Protein AF-A0A7S2RC08-F1 (afdb_monomer_lite)

Foldseek 3Di:
DDDFDWDFQDFAPDTDTQGDDQPPPPDPDPPPLLSVLLNCLSVVVLVSNLVSLPDPPDQLQRWHDSPQFIWGSLLSCLLSLVLLSNLSSVVSPHFLQRTRGLLGRRPPPPPDDDPDDDPPLVPRDPLSNPNVLNVDGGLRNSVS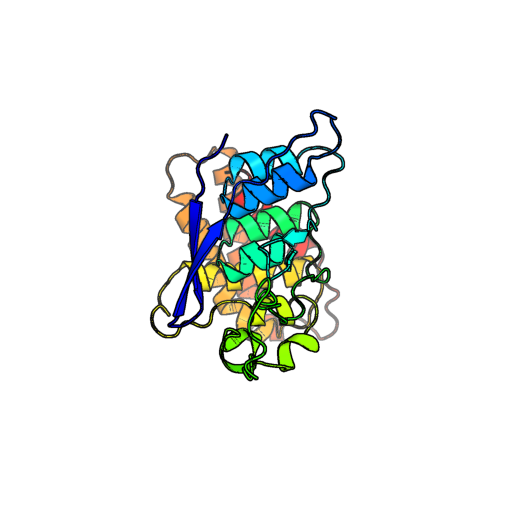SRRPHVVPVVPLSSVSSVLSSVLSCVLVVVPPDPCLPCVLVSLVNLLVVLVVVLPPPPDDPVLNVLSVVLNVLSVVVNCCSPPVNVVVPDPDDDDDVVNSVSSVSSSVSVNVD

Structure (mmCIF, N/CA/C/O backbone):
data_AF-A0A7S2RC08-F1
#
_entry.id   AF-A0A7S2RC08-F1
#
loop_
_atom_site.group_PDB
_atom_site.id
_atom_site.type_symbol
_atom_site.label_atom_id
_atom_site.label_alt_id
_atom_site.label_comp_id
_atom_site.label_asym_id
_atom_site.label_entity_id
_atom_site.label_seq_id
_atom_site.pdbx_PDB_ins_code
_atom_site.Cartn_x
_atom_site.Cartn_y
_atom_site.Cartn_z
_atom_site.occupancy
_atom_site.B_iso_or_equiv
_atom_site.auth_seq_id
_atom_site.auth_comp_id
_atom_site.auth_asym_id
_atom_site.auth_atom_id
_atom_site.pdbx_PDB_model_num
ATOM 1 N N . MET A 1 1 ? 2.344 9.830 -26.824 1.00 49.47 1 MET A N 1
ATOM 2 C CA . MET A 1 1 ? 3.736 9.989 -26.366 1.00 49.47 1 MET A CA 1
ATOM 3 C C . MET A 1 1 ? 3.707 10.829 -25.099 1.00 49.47 1 MET A C 1
ATOM 5 O O . MET A 1 1 ? 3.314 11.990 -25.169 1.00 49.47 1 MET A O 1
ATOM 9 N N . LEU A 1 2 ? 3.967 10.217 -23.943 1.00 53.28 2 LEU A N 1
ATOM 10 C CA . LEU A 1 2 ? 4.085 10.949 -22.678 1.00 53.28 2 LEU A CA 1
ATOM 11 C C . LEU A 1 2 ? 5.415 11.713 -22.687 1.00 53.28 2 LEU A C 1
ATOM 13 O O . LEU A 1 2 ? 6.389 11.232 -23.258 1.00 53.28 2 LEU A O 1
ATOM 17 N N . ALA A 1 3 ? 5.452 12.917 -22.117 1.00 55.34 3 ALA A N 1
ATOM 18 C CA . ALA A 1 3 ? 6.714 13.631 -21.953 1.00 55.34 3 ALA A CA 1
ATOM 19 C C . ALA A 1 3 ? 7.571 12.911 -20.894 1.00 55.34 3 ALA A C 1
ATOM 21 O O . ALA A 1 3 ? 6.997 12.405 -19.924 1.00 55.34 3 ALA A O 1
ATOM 22 N N . PRO A 1 4 ? 8.909 12.870 -21.043 1.00 56.84 4 PRO A N 1
ATOM 23 C CA . PRO A 1 4 ? 9.779 12.411 -19.967 1.00 56.84 4 PRO A CA 1
ATOM 24 C C . PRO A 1 4 ? 9.480 13.223 -18.708 1.00 56.84 4 PRO A C 1
ATOM 26 O O . PRO A 1 4 ? 9.301 14.444 -18.766 1.00 56.84 4 PRO A O 1
ATOM 29 N N . TYR A 1 5 ? 9.390 12.534 -17.578 1.00 60.75 5 TYR A N 1
ATOM 30 C CA . TYR A 1 5 ? 9.138 13.154 -16.287 1.00 60.75 5 TYR A CA 1
ATOM 31 C C . TYR A 1 5 ? 10.291 12.843 -15.344 1.00 60.75 5 TYR A C 1
ATOM 33 O O . TYR A 1 5 ? 10.876 11.760 -15.349 1.00 60.75 5 TYR A O 1
ATOM 41 N N . ASP A 1 6 ? 10.622 13.835 -14.530 1.00 63.06 6 ASP A N 1
ATOM 42 C CA . ASP A 1 6 ? 11.622 13.693 -13.492 1.00 63.06 6 ASP A CA 1
ATOM 43 C C . ASP A 1 6 ? 10.938 13.249 -12.210 1.00 63.06 6 ASP A C 1
ATOM 45 O O . ASP A 1 6 ? 10.206 14.015 -11.574 1.00 63.06 6 ASP A O 1
ATOM 49 N N . LEU A 1 7 ? 11.183 12.006 -11.814 1.00 60.06 7 LEU A N 1
ATOM 50 C CA . LEU A 1 7 ? 10.800 11.560 -10.491 1.00 60.06 7 LEU A CA 1
ATOM 51 C C . LEU A 1 7 ? 11.867 12.053 -9.513 1.00 60.06 7 LEU A C 1
ATOM 53 O O . LEU A 1 7 ? 12.990 11.554 -9.482 1.00 60.06 7 LEU A O 1
ATOM 57 N N . ASN A 1 8 ? 11.512 13.052 -8.713 1.00 62.19 8 ASN A N 1
ATOM 58 C CA . ASN A 1 8 ? 12.334 13.470 -7.588 1.00 62.19 8 ASN A CA 1
ATOM 59 C C . ASN A 1 8 ? 11.963 12.603 -6.386 1.00 62.19 8 ASN A C 1
ATOM 61 O O . ASN A 1 8 ? 10.860 12.722 -5.849 1.00 62.19 8 ASN A O 1
ATOM 65 N N . ILE A 1 9 ? 12.872 11.720 -5.978 1.00 58.69 9 ILE A N 1
ATOM 66 C CA . ILE A 1 9 ? 12.753 11.006 -4.710 1.00 58.69 9 ILE A CA 1
ATOM 67 C C . ILE A 1 9 ? 13.767 11.621 -3.755 1.00 58.69 9 ILE A C 1
ATOM 69 O O . ILE A 1 9 ? 14.977 11.572 -3.987 1.00 58.69 9 ILE A O 1
ATOM 73 N N . THR A 1 10 ? 13.260 12.203 -2.677 1.00 49.56 10 THR A N 1
ATOM 74 C CA . THR A 1 10 ? 14.085 12.549 -1.526 1.00 49.56 10 THR A CA 1
ATOM 75 C C . THR A 1 10 ? 14.211 11.295 -0.681 1.00 49.56 10 THR A C 1
ATOM 77 O O . THR A 1 10 ? 13.215 10.788 -0.167 1.00 49.56 10 THR A O 1
ATOM 80 N N . ILE A 1 11 ? 15.424 10.763 -0.577 1.00 50.34 11 ILE A N 1
ATOM 81 C CA . ILE A 1 11 ? 15.724 9.665 0.339 1.00 50.34 11 ILE A CA 1
ATOM 82 C C . ILE A 1 11 ? 16.799 10.206 1.284 1.00 50.34 11 ILE A C 1
ATOM 84 O O . ILE A 1 11 ? 17.887 10.585 0.849 1.00 50.34 11 ILE A O 1
ATOM 88 N N . GLY A 1 12 ? 16.452 10.351 2.567 1.00 57.81 12 GLY A N 1
ATOM 89 C CA . GLY A 1 12 ? 17.268 11.121 3.515 1.00 57.81 12 GLY A CA 1
ATOM 90 C C . GLY A 1 12 ? 17.594 12.533 2.997 1.00 57.81 12 GLY A C 1
ATOM 91 O O . GLY A 1 12 ? 16.850 13.111 2.216 1.00 57.81 12 GLY A O 1
ATOM 92 N N . ASN A 1 13 ? 18.789 13.039 3.316 1.00 42.78 13 ASN A N 1
ATOM 93 C CA . ASN A 1 13 ? 19.256 14.357 2.856 1.00 42.78 13 ASN A CA 1
ATOM 94 C C . ASN A 1 13 ? 19.645 14.423 1.361 1.00 42.78 13 ASN A C 1
ATOM 96 O O . ASN A 1 13 ? 20.206 15.429 0.920 1.00 42.78 13 ASN A O 1
ATOM 100 N N . SER A 1 14 ? 19.449 13.350 0.587 1.00 43.50 14 SER A N 1
ATOM 101 C CA . SER A 1 14 ? 19.882 13.280 -0.811 1.00 43.50 14 SER A CA 1
ATOM 102 C C . SER A 1 14 ? 18.695 13.414 -1.756 1.00 43.50 14 SER A C 1
ATOM 104 O O . SER A 1 14 ? 17.749 12.627 -1.728 1.00 43.50 14 SER A O 1
ATOM 106 N N . TYR A 1 15 ? 18.775 14.422 -2.623 1.00 56.25 15 TYR A N 1
ATOM 107 C CA . TYR A 1 15 ? 17.847 14.598 -3.731 1.00 56.25 15 TYR A CA 1
ATOM 108 C C . TYR A 1 15 ? 18.284 13.710 -4.891 1.00 56.25 15 TYR A C 1
ATOM 110 O O . TYR A 1 15 ? 19.335 13.937 -5.495 1.00 56.25 15 TYR A O 1
ATOM 118 N N . HIS A 1 16 ? 17.469 12.715 -5.221 1.00 58.50 16 HIS A N 1
ATOM 119 C CA . HIS A 1 16 ? 17.690 11.880 -6.389 1.00 58.50 16 HIS A CA 1
ATOM 120 C C . HIS A 1 16 ? 16.672 12.246 -7.463 1.00 58.50 16 HIS A C 1
ATOM 122 O O . HIS A 1 16 ? 15.466 12.083 -7.281 1.00 58.50 16 HIS A O 1
ATOM 128 N N . ARG A 1 17 ? 17.179 12.761 -8.585 1.00 62.06 17 ARG A N 1
ATOM 129 C CA . ARG A 1 17 ? 16.398 13.011 -9.795 1.00 62.06 17 ARG A CA 1
ATOM 130 C C . ARG A 1 17 ? 16.547 11.806 -10.708 1.00 62.06 17 ARG A C 1
ATOM 132 O O . ARG A 1 17 ? 17.635 11.544 -11.216 1.00 62.06 17 ARG A O 1
ATOM 139 N N . PHE A 1 18 ? 15.462 11.074 -10.888 1.00 60.31 18 PHE A N 1
ATOM 140 C CA . PHE A 1 18 ? 15.381 9.972 -11.830 1.00 60.31 18 PHE A CA 1
ATOM 141 C C . PHE A 1 18 ? 14.740 10.524 -13.096 1.00 60.31 18 PHE A C 1
ATOM 143 O O . PHE A 1 18 ? 13.567 10.897 -13.079 1.00 60.31 18 PHE A O 1
ATOM 150 N N . SER A 1 19 ? 15.518 10.618 -14.173 1.00 58.66 19 SER A N 1
ATOM 151 C CA . SER A 1 19 ? 14.945 10.907 -15.483 1.00 58.66 19 SER A CA 1
ATOM 152 C C . SER A 1 19 ? 14.347 9.611 -16.009 1.00 58.66 19 SER A C 1
ATOM 154 O O . SER A 1 19 ? 15.069 8.635 -16.214 1.00 58.66 19 SER A O 1
ATOM 156 N N . MET A 1 20 ? 13.025 9.582 -16.123 1.00 58.72 20 MET A N 1
ATOM 157 C CA . MET A 1 20 ? 12.289 8.414 -16.583 1.00 58.72 20 MET A CA 1
ATOM 158 C C . MET A 1 20 ? 11.989 8.634 -18.057 1.00 58.72 20 MET A C 1
ATOM 160 O O . MET A 1 20 ? 11.217 9.531 -18.413 1.00 58.72 20 MET A O 1
ATOM 164 N N . GLU A 1 21 ? 12.624 7.844 -18.919 1.00 60.31 21 GLU A N 1
ATOM 165 C CA . GLU A 1 21 ? 12.192 7.794 -20.308 1.00 60.31 21 GLU A CA 1
ATOM 166 C C . GLU A 1 21 ? 10.847 7.059 -20.361 1.00 60.31 21 GLU A C 1
ATOM 168 O O . GLU A 1 21 ? 10.705 6.003 -19.736 1.00 60.31 21 GLU A O 1
ATOM 173 N N . PRO A 1 22 ? 9.833 7.617 -21.045 1.00 52.44 22 PRO A N 1
ATOM 174 C CA . PRO A 1 22 ? 8.591 6.902 -21.276 1.00 52.44 22 PRO A CA 1
ATOM 175 C C . PRO A 1 22 ? 8.929 5.585 -21.970 1.00 52.44 22 PRO A C 1
ATOM 177 O O . PRO A 1 22 ? 9.546 5.600 -23.034 1.00 52.44 22 PRO A O 1
ATOM 180 N N . LEU A 1 23 ? 8.529 4.462 -21.377 1.00 53.19 23 LEU A N 1
ATOM 181 C CA . LEU A 1 23 ? 8.600 3.181 -22.064 1.00 53.19 23 LEU A CA 1
ATOM 182 C C . LEU A 1 23 ? 7.768 3.287 -23.349 1.00 53.19 23 LEU A C 1
ATOM 184 O O . LEU A 1 23 ? 6.585 3.638 -23.314 1.00 53.19 23 LEU A O 1
ATOM 188 N N . GLU A 1 24 ? 8.411 3.072 -24.497 1.00 49.03 24 GLU A N 1
ATOM 189 C CA . GLU A 1 24 ? 7.718 3.004 -25.779 1.00 49.03 24 GLU A CA 1
ATOM 190 C C . GLU A 1 24 ? 6.950 1.680 -25.849 1.00 49.03 24 GLU A C 1
ATOM 192 O O . GLU A 1 24 ? 7.494 0.651 -26.254 1.00 49.03 24 GLU A O 1
ATOM 197 N N . THR A 1 25 ? 5.672 1.704 -25.463 1.00 46.22 25 THR A N 1
ATOM 198 C CA . THR A 1 25 ? 4.776 0.547 -25.566 1.00 46.22 25 THR A CA 1
ATOM 199 C C . THR A 1 25 ? 4.383 0.310 -27.031 1.00 46.22 25 THR A C 1
ATOM 201 O O . THR A 1 25 ? 3.320 0.698 -27.507 1.00 46.22 25 THR A O 1
ATOM 204 N N . ASN A 1 26 ? 5.280 -0.305 -27.803 1.00 42.50 26 ASN A N 1
ATOM 205 C CA . ASN A 1 26 ? 5.098 -0.522 -29.245 1.00 42.50 26 ASN A CA 1
ATOM 206 C C . ASN A 1 26 ? 4.244 -1.756 -29.610 1.00 42.50 26 ASN A C 1
ATOM 208 O O . ASN A 1 26 ? 4.177 -2.114 -30.785 1.00 42.50 26 ASN A O 1
ATOM 212 N N . ASN A 1 27 ? 3.551 -2.387 -28.656 1.00 45.16 27 ASN A N 1
ATOM 213 C CA . ASN A 1 27 ? 2.745 -3.584 -28.913 1.00 45.16 27 ASN A CA 1
ATOM 214 C C . ASN A 1 27 ? 1.276 -3.341 -28.549 1.00 45.16 27 ASN A C 1
ATOM 216 O O . ASN A 1 27 ? 0.920 -3.282 -27.378 1.00 45.16 27 ASN A O 1
ATOM 220 N N . ALA A 1 28 ? 0.431 -3.210 -29.572 1.00 48.59 28 ALA A N 1
ATOM 221 C CA . ALA A 1 28 ? -1.015 -3.003 -29.461 1.00 48.59 28 ALA A CA 1
ATOM 222 C C . ALA A 1 28 ? -1.811 -4.302 -29.199 1.00 48.59 28 ALA A C 1
ATOM 224 O O . ALA A 1 28 ? -2.998 -4.360 -29.516 1.00 48.59 28 ALA A O 1
ATOM 225 N N . ASP A 1 29 ? -1.163 -5.334 -28.657 1.00 57.28 29 ASP A N 1
ATOM 226 C CA . ASP A 1 29 ? -1.834 -6.568 -28.252 1.00 57.28 29 ASP A CA 1
ATOM 227 C C . ASP A 1 29 ? -2.316 -6.425 -26.797 1.00 57.28 29 ASP A C 1
ATOM 229 O O . ASP A 1 29 ? -1.581 -5.938 -25.937 1.00 57.28 29 ASP A O 1
ATOM 233 N N . ASP A 1 30 ? -3.557 -6.851 -26.539 1.00 56.69 30 ASP A N 1
ATOM 234 C CA . ASP A 1 30 ? -4.361 -6.702 -25.304 1.00 56.69 30 ASP A CA 1
ATOM 235 C C . ASP A 1 30 ? -3.723 -7.242 -23.995 1.00 56.69 30 ASP A C 1
ATOM 237 O O . ASP A 1 30 ? -4.341 -7.181 -22.933 1.00 56.69 30 ASP A O 1
ATOM 241 N N . ASP A 1 31 ? -2.487 -7.743 -24.028 1.00 61.03 31 ASP A N 1
ATOM 242 C CA . ASP A 1 31 ? -1.867 -8.500 -22.934 1.00 61.03 31 ASP A CA 1
ATOM 243 C C . ASP A 1 31 ? -0.857 -7.701 -22.089 1.00 61.03 31 ASP A C 1
ATOM 245 O O . ASP A 1 31 ? -0.267 -8.248 -21.155 1.00 61.03 31 ASP A O 1
ATOM 249 N N . ASN A 1 32 ? -0.646 -6.406 -22.356 1.00 77.44 32 ASN A N 1
ATOM 250 C CA . ASN A 1 32 ? 0.425 -5.641 -21.702 1.00 77.44 32 ASN A CA 1
ATOM 251 C C . ASN A 1 32 ? -0.020 -4.702 -20.564 1.00 77.44 32 ASN A C 1
ATOM 253 O O . ASN A 1 32 ? 0.562 -3.638 -20.347 1.00 77.44 32 ASN A O 1
ATOM 257 N N . PHE A 1 33 ? -1.031 -5.106 -19.788 1.00 82.31 33 PHE A N 1
ATOM 258 C CA . PHE A 1 33 ? -1.488 -4.342 -18.616 1.00 82.31 33 PHE A CA 1
ATOM 259 C C . PHE A 1 33 ? -0.373 -4.051 -17.605 1.00 82.31 33 PHE A C 1
ATOM 261 O O . PHE A 1 33 ? -0.446 -3.052 -16.894 1.00 82.31 33 PHE A O 1
ATOM 268 N N . ASN A 1 34 ? 0.655 -4.899 -17.537 1.00 82.88 34 ASN A N 1
ATOM 269 C CA . ASN A 1 34 ? 1.751 -4.744 -16.586 1.00 82.88 34 ASN A CA 1
ATOM 270 C C . ASN A 1 34 ? 2.678 -3.572 -16.939 1.00 82.88 34 ASN A C 1
ATOM 272 O O . ASN A 1 34 ? 3.085 -2.843 -16.036 1.00 82.88 34 ASN A O 1
ATOM 276 N N . GLU A 1 35 ? 2.993 -3.358 -18.222 1.00 84.25 35 GLU A N 1
ATOM 277 C CA . GLU A 1 35 ? 3.826 -2.223 -18.645 1.00 84.25 35 GLU A CA 1
ATOM 278 C C . GLU A 1 35 ? 3.078 -0.896 -18.470 1.00 84.25 35 GLU A C 1
ATOM 280 O O . GLU A 1 35 ? 3.625 0.069 -17.926 1.00 84.25 35 GLU A O 1
ATOM 285 N N . ASP A 1 36 ? 1.790 -0.884 -18.819 1.00 87.12 36 ASP A N 1
ATOM 286 C CA . ASP A 1 36 ? 0.901 0.248 -18.567 1.00 87.12 36 ASP A CA 1
ATOM 287 C C . ASP A 1 36 ? 0.809 0.557 -17.064 1.00 87.12 36 ASP A C 1
ATOM 289 O O . ASP A 1 36 ? 1.023 1.697 -16.643 1.00 87.12 36 ASP A O 1
ATOM 293 N N . LEU A 1 37 ? 0.553 -0.457 -16.226 1.00 88.19 37 LEU A N 1
ATOM 294 C CA . LEU A 1 37 ? 0.470 -0.303 -14.774 1.00 88.19 37 LEU A CA 1
ATOM 295 C C . LEU A 1 37 ? 1.782 0.229 -14.190 1.00 88.19 37 LEU A C 1
ATOM 297 O O . LEU A 1 37 ? 1.743 1.158 -13.382 1.00 88.19 37 LEU A O 1
ATOM 301 N N . ALA A 1 38 ? 2.934 -0.294 -14.619 1.00 89.81 38 ALA A N 1
ATOM 302 C CA . ALA A 1 38 ? 4.237 0.205 -14.190 1.00 89.81 38 ALA A CA 1
ATOM 303 C C . ALA A 1 38 ? 4.398 1.698 -14.524 1.00 89.81 38 ALA A C 1
ATOM 305 O O . ALA A 1 38 ? 4.755 2.488 -13.647 1.00 89.81 38 ALA A O 1
ATOM 306 N N . SER A 1 39 ? 4.045 2.109 -15.745 1.00 89.44 39 SER A N 1
ATOM 307 C CA . SER A 1 39 ? 4.088 3.515 -16.166 1.00 89.44 39 SER A CA 1
ATOM 308 C C . SER A 1 39 ? 3.170 4.405 -15.317 1.00 89.44 39 SER A C 1
ATOM 310 O O . SER A 1 39 ? 3.583 5.465 -14.829 1.00 89.44 39 SER A O 1
ATOM 312 N N . TYR A 1 40 ? 1.939 3.958 -15.047 1.00 93.00 40 TYR A N 1
ATOM 313 C CA . TYR A 1 40 ? 0.997 4.695 -14.203 1.00 93.00 40 TYR A CA 1
ATOM 314 C C . TYR A 1 40 ? 1.457 4.806 -12.751 1.00 93.00 40 TYR A C 1
ATOM 316 O O . TYR A 1 40 ? 1.270 5.865 -12.142 1.00 93.00 40 TYR A O 1
ATOM 324 N N . VAL A 1 41 ? 2.086 3.761 -12.204 1.00 91.94 41 VAL A N 1
ATOM 325 C CA . VAL A 1 41 ? 2.679 3.785 -10.861 1.00 91.94 41 VAL A CA 1
ATOM 326 C C . VAL A 1 41 ? 3.775 4.829 -10.775 1.00 91.94 41 VAL A C 1
ATOM 328 O O . VAL A 1 41 ? 3.744 5.682 -9.886 1.00 91.94 41 VAL A O 1
ATOM 331 N N . GLN A 1 42 ? 4.706 4.808 -11.722 1.00 88.31 42 GLN A N 1
ATOM 332 C CA . GLN A 1 42 ? 5.810 5.755 -11.753 1.00 88.31 42 GLN A CA 1
ATOM 333 C C . GLN A 1 42 ? 5.315 7.207 -11.918 1.00 88.31 42 GLN A C 1
ATOM 335 O O . GLN A 1 42 ? 5.831 8.117 -11.265 1.00 88.31 42 GLN A O 1
ATOM 340 N N . CYS A 1 43 ? 4.250 7.410 -12.702 1.00 87.81 43 CYS A N 1
ATOM 341 C CA . CYS A 1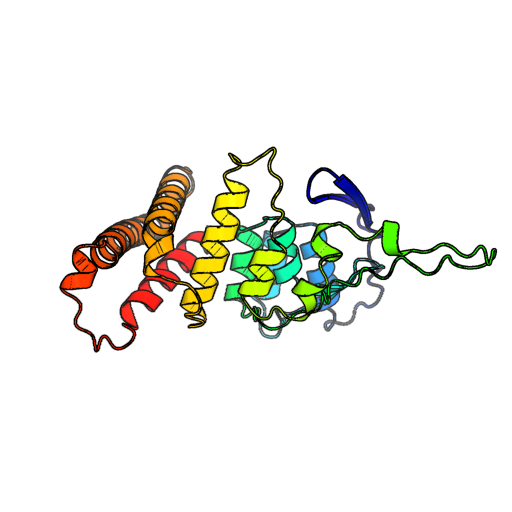 43 ? 3.569 8.698 -12.868 1.00 87.81 43 CYS A CA 1
ATOM 342 C C . CYS A 1 43 ? 2.595 9.055 -11.726 1.00 87.81 43 CYS A C 1
ATOM 344 O O . CYS A 1 43 ? 1.974 10.119 -11.771 1.00 87.81 43 CYS A O 1
ATOM 346 N N . ARG A 1 44 ? 2.414 8.183 -10.722 1.00 89.25 44 ARG A N 1
ATOM 347 C CA . ARG A 1 44 ? 1.472 8.340 -9.595 1.00 89.25 44 ARG A CA 1
ATOM 348 C C . ARG A 1 44 ? 0.023 8.623 -10.027 1.00 89.25 44 ARG A C 1
ATOM 350 O O . ARG A 1 44 ? -0.704 9.359 -9.356 1.00 89.25 44 ARG A O 1
ATOM 357 N N . GLN A 1 45 ? -0.419 8.037 -11.139 1.00 90.00 45 GLN A N 1
ATOM 358 C CA . GLN A 1 45 ? -1.765 8.237 -11.686 1.00 90.00 45 GLN A CA 1
ATOM 359 C C . GLN A 1 45 ? -2.793 7.353 -10.967 1.00 90.00 45 GLN A C 1
ATOM 361 O O . GLN A 1 45 ? -3.265 6.358 -11.509 1.00 90.00 45 GLN A O 1
ATOM 366 N N . TYR A 1 46 ? -3.144 7.723 -9.732 1.00 87.81 46 TYR A N 1
ATOM 367 C CA . TYR A 1 46 ? -3.975 6.911 -8.831 1.00 87.81 46 TYR A CA 1
ATOM 368 C C . TYR A 1 46 ? -5.272 6.383 -9.465 1.00 87.81 46 TYR A C 1
ATOM 370 O O . TYR A 1 46 ? -5.590 5.208 -9.307 1.00 87.81 46 TYR A O 1
ATOM 378 N N . SER A 1 47 ? -6.002 7.219 -10.211 1.00 87.81 47 SER A N 1
ATOM 379 C CA . SER A 1 47 ? -7.241 6.799 -10.878 1.00 87.81 47 SER A CA 1
ATOM 380 C C . SER A 1 47 ? -6.996 5.699 -11.912 1.00 87.81 47 SER A C 1
ATOM 382 O O . SER A 1 47 ? -7.708 4.703 -11.906 1.00 87.81 47 SER A O 1
ATOM 384 N N . MET A 1 48 ? -5.951 5.832 -12.736 1.00 91.94 48 MET A N 1
ATOM 385 C CA . MET A 1 48 ? -5.605 4.835 -13.756 1.00 91.94 48 MET A CA 1
ATOM 386 C C . MET A 1 48 ? -5.148 3.520 -13.122 1.00 91.94 48 MET A C 1
ATOM 388 O O . MET A 1 48 ? -5.573 2.451 -13.549 1.00 91.94 48 MET A O 1
ATOM 392 N N . ILE A 1 49 ? -4.333 3.599 -12.064 1.00 92.69 49 ILE A N 1
ATOM 393 C CA . ILE A 1 49 ? -3.881 2.428 -11.299 1.00 92.69 49 ILE A CA 1
ATOM 394 C C . ILE A 1 49 ? -5.091 1.674 -10.739 1.00 92.69 49 ILE A C 1
ATOM 396 O O . ILE A 1 49 ? -5.201 0.466 -10.929 1.00 92.69 49 ILE A O 1
ATOM 400 N N . ARG A 1 50 ? -6.025 2.383 -10.094 1.00 90.38 50 ARG A N 1
ATOM 401 C CA . ARG A 1 50 ? -7.247 1.791 -9.533 1.00 90.38 50 ARG A CA 1
ATOM 402 C C . ARG A 1 50 ? -8.105 1.132 -10.611 1.00 90.38 50 ARG A C 1
ATOM 404 O O . ARG A 1 50 ? -8.570 0.009 -10.418 1.00 90.38 50 ARG A O 1
ATOM 411 N N . ASP A 1 51 ? -8.311 1.814 -11.733 1.00 89.19 51 ASP A N 1
ATOM 412 C CA . ASP A 1 51 ? -9.149 1.312 -12.822 1.00 89.19 51 ASP A CA 1
ATOM 413 C C . ASP A 1 51 ? -8.540 0.054 -13.466 1.00 89.19 51 ASP A C 1
ATOM 415 O O . ASP A 1 51 ? -9.269 -0.870 -13.828 1.00 89.19 51 ASP A O 1
ATOM 419 N N . ILE A 1 52 ? -7.208 -0.026 -13.560 1.00 91.94 52 ILE A N 1
ATOM 420 C CA . ILE A 1 52 ? -6.497 -1.208 -14.067 1.00 91.94 52 ILE A CA 1
ATOM 421 C C . ILE A 1 52 ? -6.540 -2.357 -13.067 1.00 91.94 52 ILE A C 1
ATOM 423 O O . ILE A 1 52 ? -6.938 -3.454 -13.445 1.00 91.94 52 ILE A O 1
ATOM 427 N N . LEU A 1 53 ? -6.210 -2.116 -11.797 1.00 90.81 53 LEU A N 1
ATOM 428 C CA . LEU A 1 53 ? -6.245 -3.149 -10.756 1.00 90.81 53 LEU A CA 1
ATOM 429 C C . LEU A 1 53 ? -7.658 -3.716 -10.520 1.00 90.81 53 LEU A C 1
ATOM 431 O O . LEU A 1 53 ? -7.809 -4.827 -10.016 1.00 90.81 53 LEU A O 1
ATOM 435 N N . SER A 1 54 ? -8.703 -2.976 -10.899 1.00 89.81 54 SER A N 1
ATOM 436 C CA . SER A 1 54 ? -10.096 -3.441 -10.845 1.00 89.81 54 SER A CA 1
ATOM 437 C C . SER A 1 54 ? -10.454 -4.446 -11.948 1.00 89.81 54 SER A C 1
ATOM 439 O O . SER A 1 54 ? -11.526 -5.051 -11.898 1.00 89.81 54 SER A O 1
ATOM 441 N N . LYS A 1 55 ? -9.596 -4.635 -12.958 1.00 89.06 55 LYS A N 1
ATOM 442 C CA . LYS A 1 55 ? -9.801 -5.637 -14.010 1.00 89.06 55 LYS A CA 1
ATOM 443 C C . LYS A 1 55 ? -9.417 -7.021 -13.484 1.00 89.06 55 LYS A C 1
ATOM 445 O O . LYS A 1 55 ? -8.368 -7.194 -12.869 1.00 89.06 55 LYS A O 1
ATOM 450 N N . SER A 1 56 ? -10.248 -8.029 -13.759 1.00 71.12 56 SER A N 1
ATOM 451 C CA . SER A 1 56 ? -9.911 -9.421 -13.446 1.00 71.12 56 SER A CA 1
ATOM 452 C C . SER A 1 56 ? -8.629 -9.804 -14.192 1.00 71.12 56 SER A C 1
ATOM 454 O O . SER A 1 56 ? -8.617 -9.688 -15.416 1.00 71.12 56 SER A O 1
ATOM 456 N N . ASN A 1 57 ? -7.605 -10.276 -13.472 1.00 84.50 57 ASN A N 1
ATOM 457 C CA . ASN A 1 57 ? -6.312 -10.803 -13.961 1.00 84.50 57 ASN A CA 1
ATOM 458 C C . ASN A 1 57 ? -5.103 -9.853 -13.946 1.00 84.50 57 ASN A C 1
ATOM 460 O O . ASN A 1 57 ? -4.044 -10.252 -14.425 1.00 84.50 57 ASN A O 1
ATOM 464 N N . VAL A 1 58 ? -5.198 -8.643 -13.392 1.00 90.56 58 VAL A N 1
ATOM 465 C CA . VAL A 1 58 ? -3.989 -7.829 -13.180 1.00 90.56 58 VAL A CA 1
ATOM 466 C C . VAL A 1 58 ? -3.264 -8.305 -11.922 1.00 90.56 58 VAL A C 1
ATOM 468 O O . VAL A 1 58 ? -3.863 -8.349 -10.850 1.00 90.56 58 VAL A O 1
ATOM 471 N N . ASP A 1 59 ? -1.983 -8.658 -12.050 1.00 92.50 59 ASP A N 1
ATOM 472 C CA . ASP A 1 59 ? -1.140 -9.003 -10.904 1.00 92.50 59 ASP A CA 1
ATOM 473 C C . ASP A 1 59 ? -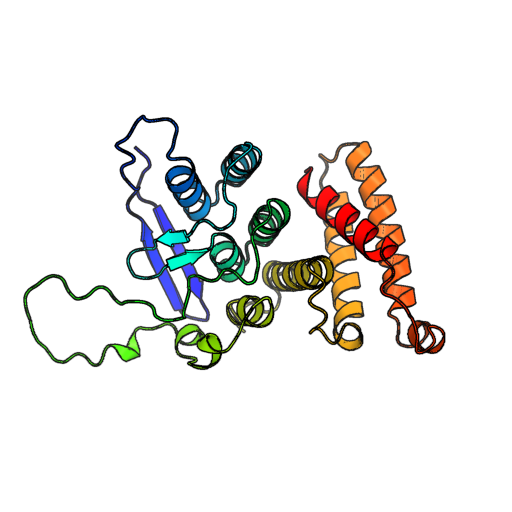0.737 -7.718 -10.159 1.00 92.50 59 ASP A C 1
ATOM 475 O O . ASP A 1 59 ? -0.060 -6.866 -10.731 1.00 92.50 59 ASP A O 1
ATOM 479 N N . PRO A 1 60 ? -1.126 -7.525 -8.891 1.00 94.00 60 PRO A N 1
ATOM 480 C CA . PRO A 1 60 ? -0.728 -6.353 -8.111 1.00 94.00 60 PRO A CA 1
ATOM 481 C C . PRO A 1 60 ? 0.765 -6.365 -7.722 1.00 94.00 60 PRO A C 1
ATOM 483 O O . PRO A 1 60 ? 1.282 -5.338 -7.281 1.00 94.00 60 PRO A O 1
ATOM 486 N N . ASN A 1 61 ? 1.468 -7.493 -7.889 1.00 94.69 61 ASN A N 1
ATOM 487 C CA . ASN A 1 61 ? 2.889 -7.663 -7.571 1.00 94.69 61 ASN A CA 1
ATOM 488 C C . ASN A 1 61 ? 3.817 -7.306 -8.739 1.00 94.69 61 ASN A C 1
ATOM 490 O O . ASN A 1 61 ? 4.937 -7.816 -8.810 1.00 94.69 61 ASN A O 1
ATOM 494 N N . ILE A 1 62 ? 3.379 -6.432 -9.655 1.00 92.88 62 ILE A N 1
ATOM 495 C CA . ILE A 1 62 ? 4.218 -6.016 -10.780 1.00 92.88 62 ILE A CA 1
ATOM 496 C C . ILE A 1 62 ? 5.575 -5.484 -10.314 1.00 92.88 62 ILE A C 1
ATOM 498 O O . ILE A 1 62 ? 5.688 -4.699 -9.367 1.00 92.88 62 ILE A O 1
ATOM 502 N N . GLU A 1 63 ? 6.603 -5.881 -11.051 1.00 91.56 63 GLU A N 1
ATOM 503 C CA . GLU A 1 63 ? 7.953 -5.372 -10.898 1.00 91.56 63 GLU A CA 1
ATOM 504 C C . GLU A 1 63 ? 8.142 -4.137 -11.780 1.00 91.56 63 GLU A C 1
ATOM 506 O O . GLU A 1 63 ? 7.878 -4.146 -12.982 1.00 91.56 63 GLU A O 1
ATOM 511 N N . ILE A 1 64 ? 8.615 -3.057 -11.172 1.00 89.44 64 ILE A N 1
ATOM 512 C CA . ILE A 1 64 ? 8.855 -1.780 -11.827 1.00 89.44 64 ILE A CA 1
ATOM 513 C C . ILE A 1 64 ? 10.355 -1.605 -12.003 1.00 89.44 64 ILE A C 1
ATOM 515 O O . ILE A 1 64 ? 11.117 -1.601 -11.033 1.00 89.44 64 ILE A O 1
ATOM 519 N N . ASN A 1 65 ? 10.766 -1.417 -13.254 1.00 87.50 65 ASN A N 1
ATOM 520 C CA . ASN A 1 65 ? 12.149 -1.174 -13.627 1.00 87.50 65 ASN A CA 1
ATOM 521 C C . ASN A 1 65 ? 12.457 0.333 -13.636 1.00 87.50 65 ASN A C 1
ATOM 523 O O . ASN A 1 65 ? 11.847 1.096 -14.382 1.00 87.50 65 ASN A O 1
ATOM 527 N N . PHE A 1 66 ? 13.437 0.748 -12.835 1.00 80.94 66 PHE A N 1
ATOM 528 C CA . PHE A 1 66 ? 13.981 2.112 -12.785 1.00 80.94 66 PHE A CA 1
ATOM 529 C C . PHE A 1 66 ? 15.378 2.194 -13.434 1.00 80.94 66 PHE A C 1
ATOM 531 O O . PHE A 1 66 ? 16.225 2.994 -13.037 1.00 80.94 66 PHE A O 1
ATOM 538 N N . GLY A 1 67 ? 15.666 1.299 -14.383 1.00 81.88 67 GLY A N 1
ATOM 539 C CA . GLY A 1 67 ? 16.940 1.140 -15.090 1.00 81.88 67 GLY A CA 1
ATOM 540 C C . GLY A 1 67 ? 18.005 0.407 -14.269 1.00 81.88 67 GLY A C 1
ATOM 541 O O . GLY A 1 67 ? 18.568 -0.593 -14.708 1.00 81.88 67 GLY A O 1
ATOM 542 N N . TYR A 1 68 ? 18.275 0.892 -13.060 1.00 75.25 68 TYR A N 1
ATOM 543 C CA . TYR A 1 68 ? 19.311 0.370 -12.157 1.00 75.25 68 TYR A CA 1
ATOM 544 C C . TYR A 1 68 ? 18.754 -0.306 -10.902 1.00 75.25 68 TYR A C 1
ATOM 546 O O . TYR A 1 68 ? 19.505 -0.793 -10.056 1.00 75.25 68 TYR A O 1
ATOM 554 N N . MET A 1 69 ? 17.441 -0.293 -10.728 1.00 80.25 69 MET A N 1
ATOM 555 C CA . MET A 1 69 ? 16.771 -0.863 -9.571 1.00 80.25 69 MET A CA 1
ATOM 556 C C . MET A 1 69 ? 15.427 -1.413 -10.012 1.00 80.25 69 MET A C 1
ATOM 558 O O . MET A 1 69 ? 14.754 -0.823 -10.855 1.00 80.25 69 MET A O 1
ATOM 562 N N . TYR A 1 70 ? 15.056 -2.525 -9.397 1.00 86.81 70 TYR A N 1
ATOM 563 C CA . TYR A 1 70 ? 13.745 -3.125 -9.524 1.00 86.81 70 TYR A CA 1
ATOM 564 C C . TYR A 1 70 ? 13.065 -3.087 -8.167 1.00 86.81 70 TYR A C 1
ATOM 566 O O . TYR A 1 70 ? 13.726 -3.228 -7.135 1.00 86.81 70 TYR A O 1
ATOM 574 N N . MET A 1 71 ? 11.761 -2.871 -8.166 1.00 90.38 71 MET A N 1
ATOM 575 C CA . MET A 1 71 ? 10.943 -2.935 -6.962 1.00 90.38 71 MET A CA 1
ATOM 576 C C . MET A 1 71 ? 9.513 -3.290 -7.331 1.00 90.38 71 MET A C 1
ATOM 578 O O . MET A 1 71 ? 9.077 -2.990 -8.441 1.00 90.38 71 MET A O 1
ATOM 582 N N . THR A 1 72 ? 8.771 -3.882 -6.407 1.00 94.06 72 THR A N 1
ATOM 583 C CA . THR A 1 72 ? 7.332 -4.040 -6.598 1.00 94.06 72 THR A CA 1
ATOM 584 C C . THR A 1 72 ? 6.631 -2.685 -6.544 1.00 94.06 72 THR A C 1
ATOM 586 O O . THR A 1 72 ? 7.142 -1.709 -5.979 1.00 94.06 72 THR A O 1
ATOM 589 N N . ALA A 1 73 ? 5.423 -2.603 -7.096 1.00 95.06 73 ALA A N 1
ATOM 590 C CA . ALA A 1 73 ? 4.610 -1.398 -6.960 1.00 95.06 73 ALA A CA 1
ATOM 591 C C . ALA A 1 73 ? 4.307 -1.033 -5.493 1.00 95.06 73 ALA A C 1
ATOM 593 O O . ALA A 1 73 ? 4.264 0.153 -5.149 1.00 95.06 73 ALA A O 1
ATOM 594 N N . LEU A 1 74 ? 4.172 -2.034 -4.613 1.00 95.81 74 LEU A N 1
ATOM 595 C CA . LEU A 1 74 ? 4.025 -1.821 -3.173 1.00 95.81 74 LEU A CA 1
ATOM 596 C C . LEU A 1 74 ? 5.308 -1.242 -2.554 1.00 95.81 74 LEU A C 1
ATOM 598 O O . LEU A 1 74 ? 5.233 -0.231 -1.856 1.00 95.81 74 LEU A O 1
ATOM 602 N N . GLU A 1 75 ? 6.483 -1.809 -2.855 1.00 93.62 75 GLU A N 1
ATOM 603 C CA . GLU A 1 75 ? 7.778 -1.262 -2.415 1.00 93.62 75 GLU A CA 1
ATOM 604 C C . GLU A 1 75 ? 7.942 0.206 -2.861 1.00 93.62 75 GLU A C 1
ATOM 606 O O . GLU A 1 75 ? 8.336 1.059 -2.059 1.00 93.62 75 GLU A O 1
ATOM 611 N N . PHE A 1 76 ? 7.567 0.529 -4.107 1.00 92.31 76 PHE A N 1
ATOM 612 C CA . PHE A 1 76 ? 7.601 1.899 -4.631 1.00 92.31 76 PHE A CA 1
ATOM 613 C C . PHE A 1 76 ? 6.671 2.855 -3.876 1.00 92.31 76 PHE A C 1
ATOM 615 O O . PHE A 1 76 ? 7.040 3.990 -3.554 1.00 92.31 76 PHE A O 1
ATOM 622 N N . ALA A 1 77 ? 5.448 2.419 -3.584 1.00 93.06 77 ALA A N 1
ATOM 623 C CA . ALA A 1 77 ? 4.503 3.233 -2.835 1.00 93.06 77 ALA A CA 1
ATOM 624 C C . ALA A 1 77 ? 5.015 3.516 -1.413 1.00 93.06 77 ALA A C 1
ATOM 626 O O . ALA A 1 77 ? 4.906 4.643 -0.931 1.00 93.06 77 ALA A O 1
ATOM 627 N N . VAL A 1 78 ? 5.638 2.525 -0.773 1.00 92.50 78 VAL A N 1
ATOM 628 C CA . VAL A 1 78 ? 6.199 2.658 0.576 1.00 92.50 78 VAL A CA 1
ATOM 629 C C . VAL A 1 78 ? 7.397 3.607 0.600 1.00 92.50 78 VAL A C 1
ATOM 631 O O . VAL A 1 78 ? 7.416 4.533 1.410 1.00 92.50 78 VAL A O 1
ATOM 634 N N . ILE A 1 79 ? 8.365 3.447 -0.308 1.00 88.88 79 ILE A N 1
ATOM 635 C CA . ILE A 1 79 ? 9.564 4.303 -0.327 1.00 88.88 79 ILE A CA 1
ATOM 636 C C . ILE A 1 79 ? 9.255 5.758 -0.688 1.00 88.88 79 ILE A C 1
ATOM 638 O O . ILE A 1 79 ? 9.951 6.673 -0.257 1.00 88.88 79 ILE A O 1
ATOM 642 N N . THR A 1 80 ? 8.197 5.994 -1.463 1.00 86.62 80 THR A N 1
ATOM 643 C CA . THR A 1 80 ? 7.731 7.348 -1.794 1.00 86.62 80 THR A CA 1
ATOM 644 C C . THR A 1 80 ? 6.767 7.924 -0.752 1.00 86.62 80 THR A C 1
ATOM 646 O O . THR A 1 80 ? 6.209 8.999 -0.978 1.00 86.62 80 THR A O 1
ATOM 649 N N . CYS A 1 81 ? 6.562 7.221 0.370 1.00 89.00 81 CYS A N 1
ATOM 650 C CA . CYS A 1 81 ? 5.595 7.537 1.425 1.00 89.00 81 CYS A CA 1
ATOM 651 C C . CYS A 1 81 ? 4.156 7.734 0.905 1.00 89.00 81 CYS A C 1
ATOM 653 O O . CYS A 1 81 ? 3.343 8.418 1.525 1.00 89.00 81 CYS A O 1
ATOM 655 N N . ASN A 1 82 ? 3.801 7.134 -0.234 1.00 89.12 82 ASN A N 1
ATOM 656 C CA . ASN A 1 82 ? 2.471 7.245 -0.817 1.00 89.12 82 ASN A CA 1
ATOM 657 C C . ASN A 1 82 ? 1.534 6.186 -0.227 1.00 89.12 82 ASN A C 1
ATOM 659 O O . ASN A 1 82 ? 1.244 5.156 -0.836 1.00 89.12 82 ASN A O 1
ATOM 663 N N . TRP A 1 83 ? 1.045 6.471 0.977 1.00 87.94 83 TRP A N 1
ATOM 664 C CA . TRP A 1 83 ? 0.180 5.571 1.738 1.00 87.94 83 TRP A CA 1
ATOM 665 C C . TRP A 1 83 ? -1.096 5.162 0.984 1.00 87.94 83 TRP A C 1
ATOM 667 O O . TRP A 1 83 ? -1.519 4.013 1.090 1.00 87.94 83 TRP A O 1
ATOM 677 N N . LYS A 1 84 ? -1.668 6.057 0.162 1.00 86.75 84 LYS A N 1
ATOM 678 C CA . LYS A 1 84 ? -2.847 5.751 -0.667 1.00 86.75 84 LYS A CA 1
ATOM 679 C C . LYS A 1 84 ? -2.537 4.671 -1.694 1.00 86.75 84 LYS A C 1
ATOM 681 O O . LYS A 1 84 ? -3.285 3.708 -1.816 1.00 86.75 84 LYS A O 1
ATOM 686 N N . MET A 1 85 ? -1.427 4.820 -2.418 1.00 91.00 85 MET A N 1
ATOM 687 C CA . MET A 1 85 ? -0.997 3.807 -3.383 1.00 91.00 85 MET A CA 1
ATOM 688 C C . MET A 1 85 ? -0.623 2.495 -2.694 1.00 91.00 85 MET A C 1
ATOM 690 O O . MET A 1 85 ? -0.965 1.437 -3.208 1.00 91.00 85 MET A O 1
ATOM 694 N N . ALA A 1 86 ? 0.023 2.548 -1.527 1.00 93.12 86 ALA A N 1
ATOM 695 C CA . ALA A 1 86 ? 0.406 1.343 -0.798 1.00 93.12 86 ALA A CA 1
ATOM 696 C C . ALA A 1 86 ? -0.834 0.528 -0.388 1.00 93.12 86 ALA A C 1
ATOM 698 O O . ALA A 1 86 ? -0.890 -0.673 -0.639 1.00 93.12 86 ALA A O 1
ATOM 699 N N . LEU A 1 87 ? -1.856 1.190 0.175 1.00 89.31 87 LEU A N 1
ATOM 700 C CA . LEU A 1 87 ? -3.140 0.553 0.493 1.00 89.31 87 LEU A CA 1
ATOM 701 C C . LEU A 1 87 ? -3.831 0.001 -0.752 1.00 89.31 87 LEU A C 1
ATOM 703 O O . LEU A 1 87 ? -4.320 -1.126 -0.718 1.00 89.31 87 LEU A O 1
ATOM 707 N N . LEU A 1 88 ? -3.842 0.770 -1.844 1.00 89.69 88 LEU A N 1
ATOM 708 C CA . LEU A 1 88 ? -4.438 0.335 -3.102 1.00 89.69 88 LEU A CA 1
ATOM 709 C C . LEU A 1 88 ? -3.815 -0.987 -3.579 1.00 89.69 88 LEU A C 1
ATOM 711 O O . LEU A 1 88 ? -4.543 -1.942 -3.825 1.00 89.69 88 LEU A O 1
ATOM 715 N N . PHE A 1 89 ? -2.485 -1.084 -3.641 1.00 94.00 89 PHE A N 1
ATOM 716 C CA . PHE A 1 89 ? -1.817 -2.325 -4.045 1.00 94.00 89 PHE A CA 1
ATOM 717 C C . PHE A 1 89 ? -2.119 -3.491 -3.107 1.00 94.00 89 PHE A C 1
ATOM 719 O O . PHE A 1 89 ? -2.477 -4.569 -3.577 1.00 94.00 89 PHE A O 1
ATOM 726 N N . PHE A 1 90 ? -2.032 -3.271 -1.794 1.00 92.31 90 PHE A N 1
ATOM 727 C CA . PHE A 1 90 ? -2.279 -4.314 -0.800 1.00 92.31 90 PHE A CA 1
ATOM 728 C C . PHE A 1 90 ? -3.672 -4.947 -0.946 1.00 92.31 90 PHE A C 1
ATOM 730 O O . PHE A 1 90 ? -3.814 -6.164 -0.931 1.00 92.31 90 PHE A O 1
ATOM 737 N N . ILE A 1 91 ? -4.707 -4.140 -1.172 1.00 86.81 91 ILE A N 1
ATOM 738 C CA . ILE A 1 91 ? -6.100 -4.626 -1.246 1.00 86.81 91 ILE A CA 1
ATOM 739 C C . ILE A 1 91 ? -6.421 -5.324 -2.547 1.00 86.81 91 ILE A C 1
ATOM 741 O O . ILE A 1 91 ? -7.277 -6.206 -2.579 1.00 86.81 91 ILE A O 1
ATOM 745 N N . HIS A 1 92 ? -5.708 -4.965 -3.606 1.00 90.88 92 HIS A N 1
ATOM 746 C CA . HIS A 1 92 ? -5.749 -5.728 -4.839 1.00 90.88 92 HIS A CA 1
ATOM 747 C C . HIS A 1 92 ? -4.891 -6.999 -4.778 1.00 90.88 92 HIS A C 1
ATOM 749 O O . HIS A 1 92 ? -4.848 -7.723 -5.766 1.00 90.88 92 HIS A O 1
ATOM 755 N N . GLY A 1 93 ? -4.284 -7.312 -3.624 1.00 91.56 93 GLY A N 1
ATOM 756 C CA . GLY A 1 93 ? -3.593 -8.572 -3.353 1.00 91.56 93 GLY A CA 1
ATOM 757 C C . GLY A 1 93 ? -2.072 -8.506 -3.482 1.00 91.56 93 GLY A C 1
ATOM 758 O O . GLY A 1 93 ? -1.448 -9.552 -3.653 1.00 91.56 93 GLY A O 1
ATOM 759 N N . ALA A 1 94 ? -1.464 -7.311 -3.463 1.00 94.62 94 ALA A N 1
ATOM 760 C CA . ALA A 1 94 ? -0.008 -7.211 -3.410 1.00 94.62 94 ALA A CA 1
ATOM 761 C C . ALA A 1 94 ? 0.489 -7.861 -2.118 1.00 94.62 94 ALA A C 1
ATOM 763 O O . ALA A 1 94 ? 0.101 -7.459 -1.018 1.00 94.62 94 ALA A O 1
ATOM 764 N N . ASP A 1 95 ? 1.348 -8.860 -2.266 1.00 94.12 95 ASP A N 1
ATOM 765 C CA . ASP A 1 95 ? 1.911 -9.606 -1.159 1.00 94.12 95 ASP A CA 1
ATOM 766 C C . ASP A 1 95 ? 3.119 -8.832 -0.603 1.00 94.12 95 ASP A C 1
ATOM 768 O O . ASP A 1 95 ? 4.109 -8.630 -1.313 1.00 94.12 95 ASP A O 1
ATOM 772 N N . PRO A 1 96 ? 3.089 -8.408 0.673 1.00 92.31 96 PRO A N 1
ATOM 773 C CA . PRO A 1 96 ? 4.212 -7.743 1.329 1.00 92.31 96 PRO A CA 1
ATOM 774 C C . PRO A 1 96 ? 5.462 -8.631 1.445 1.00 92.31 96 PRO A C 1
ATOM 776 O O . PRO A 1 96 ? 6.513 -8.138 1.840 1.00 92.31 96 PRO A O 1
ATOM 779 N N . HIS A 1 97 ? 5.391 -9.926 1.134 1.00 90.19 97 HIS A N 1
ATOM 780 C CA . HIS A 1 97 ? 6.539 -10.831 1.078 1.00 90.19 97 HIS A CA 1
ATOM 781 C C . HIS A 1 97 ? 7.160 -10.925 -0.318 1.00 90.19 97 HIS A C 1
ATOM 783 O O . HIS A 1 97 ? 8.313 -11.356 -0.435 1.00 90.19 97 HIS A O 1
ATOM 789 N N . VAL A 1 98 ? 6.446 -10.496 -1.365 1.00 90.44 98 VAL A N 1
ATOM 790 C CA . VAL A 1 98 ? 6.995 -10.404 -2.719 1.00 90.44 98 VAL A CA 1
ATOM 791 C C . VAL A 1 98 ? 7.825 -9.133 -2.812 1.00 90.44 98 VAL A C 1
ATOM 793 O O . VAL A 1 98 ? 7.332 -8.013 -2.697 1.00 90.44 98 VAL A O 1
ATOM 796 N N . MET A 1 99 ? 9.128 -9.322 -2.989 1.00 82.56 99 MET A N 1
ATOM 797 C CA . MET A 1 99 ? 10.111 -8.249 -2.927 1.00 82.56 99 MET A CA 1
ATOM 798 C C . MET A 1 99 ? 11.080 -8.377 -4.090 1.00 82.56 99 MET A C 1
ATOM 800 O O . MET A 1 99 ? 11.765 -9.396 -4.218 1.00 82.56 99 MET A O 1
ATO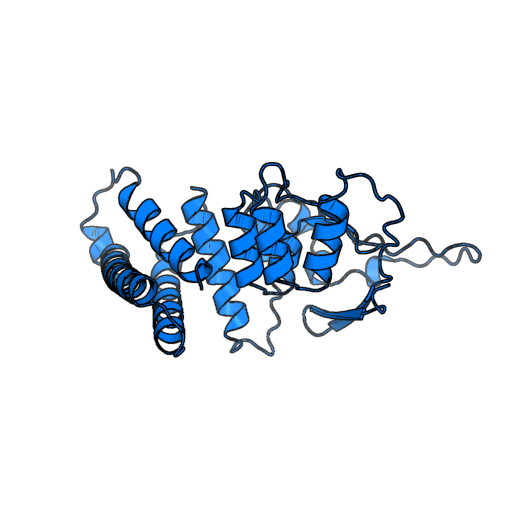M 804 N N . CYS A 1 100 ? 11.200 -7.319 -4.887 1.00 81.62 100 CYS A N 1
ATOM 805 C CA . CYS A 1 100 ? 12.152 -7.271 -5.997 1.00 81.62 100 CYS A CA 1
ATOM 806 C C . CYS A 1 100 ? 13.397 -6.464 -5.610 1.00 81.62 100 CYS A C 1
ATOM 808 O O . CYS A 1 100 ? 14.508 -6.754 -6.066 1.00 81.62 100 CYS A O 1
ATOM 810 N N . CYS A 1 101 ? 13.261 -5.497 -4.695 1.00 75.38 101 CYS A N 1
ATOM 811 C CA . CYS A 1 101 ? 14.369 -4.637 -4.308 1.00 75.38 101 CYS A CA 1
ATOM 812 C C . CYS A 1 101 ? 15.299 -5.328 -3.309 1.00 75.38 101 CYS A C 1
ATOM 814 O O . CYS A 1 101 ? 15.195 -5.130 -2.102 1.00 75.38 101 CYS A O 1
ATOM 816 N N . ASN A 1 102 ? 16.265 -6.122 -3.773 1.00 66.25 102 ASN A N 1
ATOM 817 C CA . ASN A 1 102 ? 17.300 -6.753 -2.929 1.00 66.25 102 ASN A CA 1
ATOM 818 C C . ASN A 1 102 ? 18.306 -5.762 -2.282 1.00 66.25 102 ASN A C 1
ATOM 820 O O . ASN A 1 102 ? 19.374 -6.171 -1.812 1.00 66.25 102 ASN A O 1
ATOM 824 N N . GLY A 1 103 ? 18.008 -4.459 -2.306 1.00 58.84 103 GLY A N 1
ATOM 825 C CA . GLY A 1 103 ? 18.886 -3.373 -1.874 1.00 58.84 103 GLY A CA 1
ATOM 826 C C . GLY A 1 103 ? 20.114 -3.157 -2.767 1.00 58.84 103 GLY A C 1
ATOM 827 O O . GLY A 1 103 ? 20.906 -2.256 -2.500 1.00 58.84 103 GLY A O 1
ATOM 828 N N . SER A 1 104 ? 20.301 -3.953 -3.827 1.00 54.75 104 SER A N 1
ATOM 829 C CA . SER A 1 104 ? 21.376 -3.748 -4.798 1.00 54.75 104 SER A CA 1
ATOM 830 C C . SER A 1 104 ? 20.878 -2.872 -5.945 1.00 54.75 104 SER A C 1
ATOM 832 O O . SER A 1 104 ? 20.253 -3.322 -6.899 1.00 54.75 104 SER A O 1
ATOM 834 N N . MET A 1 105 ? 21.159 -1.580 -5.828 1.00 55.91 105 MET A N 1
ATOM 835 C CA . MET A 1 105 ? 21.081 -0.637 -6.936 1.00 55.91 105 MET A CA 1
ATOM 836 C C . MET A 1 105 ? 22.226 -0.996 -7.899 1.00 55.91 105 MET A C 1
ATOM 838 O O . MET A 1 105 ? 23.398 -0.775 -7.584 1.00 55.91 105 MET A O 1
ATOM 842 N N . ARG A 1 106 ? 21.920 -1.620 -9.042 1.00 49.47 106 ARG A N 1
ATOM 843 C CA . ARG A 1 106 ? 22.883 -1.848 -10.125 1.00 49.47 106 ARG A CA 1
ATOM 844 C C . ARG A 1 106 ? 23.172 -0.510 -10.780 1.00 49.47 106 ARG A C 1
ATOM 846 O O . ARG A 1 106 ? 22.551 -0.191 -11.783 1.00 49.47 106 ARG A O 1
ATOM 853 N N . LEU A 1 107 ? 24.094 0.277 -10.224 1.00 49.53 107 LEU A N 1
ATOM 854 C CA . LEU A 1 107 ? 24.648 1.425 -10.945 1.00 49.53 107 LEU A CA 1
ATOM 855 C C . LEU A 1 107 ? 25.017 0.926 -12.339 1.00 49.53 107 LEU A C 1
ATOM 857 O O . LEU A 1 107 ? 25.832 0.010 -12.450 1.00 49.53 107 LEU A O 1
ATOM 861 N N . SER A 1 108 ? 24.316 1.444 -13.350 1.00 49.22 108 SER A N 1
ATOM 862 C CA . SER A 1 108 ? 24.466 1.052 -14.746 1.00 49.22 108 SER A CA 1
ATOM 863 C C . SER A 1 108 ? 25.949 0.884 -15.041 1.00 49.22 108 SER A C 1
ATOM 865 O O . SER A 1 108 ? 26.714 1.826 -14.805 1.00 49.22 108 SER A O 1
ATOM 867 N N . GLU A 1 109 ? 26.357 -0.305 -15.499 1.00 50.72 109 GLU A N 1
ATOM 868 C CA . GLU A 1 109 ? 27.704 -0.474 -16.036 1.00 50.72 109 GLU A CA 1
ATOM 869 C C . GLU A 1 109 ? 27.912 0.663 -17.040 1.00 50.72 109 GLU A C 1
ATOM 871 O O . GLU A 1 109 ? 27.056 0.841 -17.916 1.00 50.72 109 GLU A O 1
ATOM 876 N N . PRO A 1 110 ? 28.956 1.498 -16.880 1.00 50.84 110 PRO A N 1
ATOM 877 C CA . PRO A 1 110 ? 29.193 2.582 -17.813 1.00 50.84 110 PRO A CA 1
ATOM 878 C C . PRO A 1 110 ? 29.261 1.965 -19.205 1.00 50.84 110 PRO A C 1
ATOM 880 O O . PRO A 1 110 ? 30.120 1.120 -19.472 1.00 50.84 110 PRO A O 1
ATOM 883 N N . GLN A 1 111 ? 28.308 2.329 -20.067 1.00 52.81 111 GLN A N 1
ATOM 884 C CA . GLN A 1 111 ? 28.292 1.838 -21.432 1.00 52.81 111 GLN A CA 1
ATOM 885 C C . GLN A 1 111 ? 29.553 2.348 -22.123 1.00 52.81 111 GLN A C 1
ATOM 887 O O . GLN A 1 111 ? 29.659 3.510 -22.495 1.00 52.81 111 GLN A O 1
ATOM 892 N N . SER A 1 112 ? 30.509 1.430 -22.253 1.00 53.38 112 SER A N 1
ATOM 893 C CA . SER A 1 112 ? 31.703 1.477 -23.089 1.00 53.38 112 SER A CA 1
ATOM 894 C C . SER A 1 112 ? 32.653 2.665 -22.894 1.00 53.38 112 SER A C 1
ATOM 896 O O . SER A 1 112 ? 32.396 3.778 -23.341 1.00 53.38 112 SER A O 1
ATOM 898 N N . GLY A 1 113 ? 33.854 2.368 -22.388 1.00 55.19 113 GLY A N 1
ATOM 899 C CA . GLY A 1 113 ? 35.051 2.992 -22.953 1.00 55.19 113 GLY A CA 1
ATOM 900 C C . GLY A 1 113 ? 36.281 3.058 -22.064 1.00 55.19 113 GLY A C 1
ATOM 901 O O . GLY A 1 113 ? 37.375 2.894 -22.591 1.00 55.19 113 GLY A O 1
ATOM 902 N N . ASP A 1 114 ? 36.133 3.257 -20.754 1.00 57.56 114 ASP A N 1
ATOM 903 C CA . ASP A 1 114 ? 37.296 3.556 -19.912 1.00 57.56 114 ASP A CA 1
ATOM 904 C C . ASP A 1 114 ? 37.289 2.747 -18.610 1.00 57.56 114 ASP A C 1
ATOM 906 O O . ASP A 1 114 ? 36.530 3.009 -17.676 1.00 57.56 114 ASP A O 1
ATOM 910 N N . GLN A 1 115 ? 38.151 1.726 -18.568 1.00 50.72 115 GLN A N 1
ATOM 911 C CA . GLN A 1 115 ? 38.387 0.818 -17.440 1.00 50.72 115 GLN A CA 1
ATOM 912 C C . GLN A 1 115 ? 39.152 1.512 -16.301 1.00 50.72 115 GLN A C 1
ATOM 914 O O . GLN A 1 115 ? 40.190 1.032 -15.840 1.00 50.72 115 GLN A O 1
ATOM 919 N N . THR A 1 116 ? 38.661 2.649 -15.815 1.00 53.59 116 THR A N 1
ATOM 920 C CA . THR A 1 116 ? 39.164 3.182 -14.549 1.00 53.59 116 THR A CA 1
ATOM 921 C C . THR A 1 116 ? 38.447 2.466 -13.406 1.00 53.59 116 THR A C 1
ATOM 923 O O . THR A 1 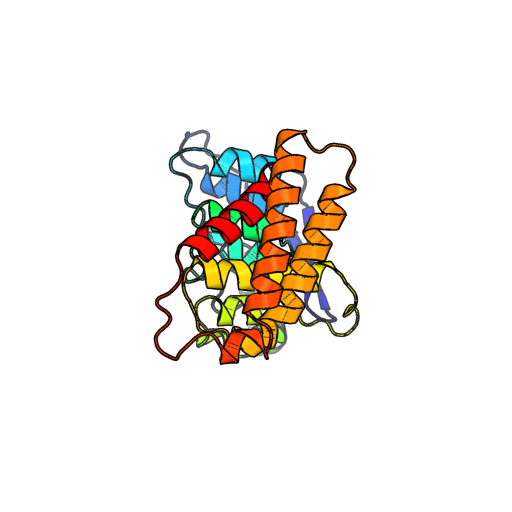116 ? 37.225 2.483 -13.298 1.00 53.59 116 THR A O 1
ATOM 926 N N . ASN A 1 117 ? 39.233 1.759 -12.589 1.00 50.41 117 ASN A N 1
ATOM 927 C CA . ASN A 1 117 ? 38.833 1.080 -11.354 1.00 50.41 117 ASN A CA 1
ATOM 928 C C . ASN A 1 117 ? 38.101 2.055 -10.414 1.00 50.41 117 ASN A C 1
ATOM 930 O O . ASN A 1 117 ? 38.723 2.718 -9.583 1.00 50.41 117 ASN A O 1
ATOM 934 N N . ILE A 1 118 ? 36.780 2.160 -10.541 1.00 52.78 118 ILE A N 1
ATOM 935 C CA . ILE A 1 118 ? 35.945 2.922 -9.618 1.00 52.78 118 ILE A CA 1
ATOM 936 C C . ILE A 1 118 ? 35.300 1.919 -8.665 1.00 52.78 118 ILE A C 1
ATOM 938 O O . ILE A 1 118 ? 34.425 1.142 -9.043 1.00 52.78 118 ILE A O 1
ATOM 942 N N . ASN A 1 119 ? 35.743 1.949 -7.408 1.00 51.66 119 ASN A N 1
ATOM 943 C CA . ASN A 1 119 ? 35.054 1.323 -6.284 1.00 51.66 119 ASN A CA 1
ATOM 944 C C . ASN A 1 119 ? 33.645 1.940 -6.167 1.00 51.66 119 ASN A C 1
ATOM 946 O O . ASN A 1 119 ? 33.449 2.968 -5.519 1.00 51.66 119 ASN A O 1
ATOM 950 N N . ASN A 1 120 ? 32.670 1.320 -6.836 1.00 53.69 120 ASN A N 1
ATOM 951 C CA . ASN A 1 120 ? 31.299 1.814 -7.021 1.00 53.69 120 ASN A CA 1
ATOM 952 C C . ASN A 1 120 ? 30.396 1.692 -5.774 1.00 53.69 120 ASN A C 1
ATOM 954 O O . ASN A 1 120 ? 29.219 2.044 -5.823 1.00 53.69 120 ASN A O 1
ATOM 958 N N . GLU A 1 121 ? 30.927 1.257 -4.628 1.00 53.03 121 GLU A N 1
ATOM 959 C CA . GLU A 1 121 ? 30.167 1.161 -3.368 1.00 53.03 121 GLU A CA 1
ATOM 960 C C . GLU A 1 121 ? 29.745 2.536 -2.806 1.00 53.03 121 GLU A C 1
ATOM 962 O O . GLU A 1 121 ? 28.838 2.632 -1.977 1.00 53.03 121 GLU A O 1
ATOM 967 N N . ASN A 1 122 ? 30.348 3.628 -3.290 1.00 52.97 122 ASN A N 1
ATOM 968 C CA . ASN A 1 122 ? 30.103 4.982 -2.790 1.00 52.97 122 ASN A CA 1
ATOM 969 C C . ASN A 1 122 ? 28.886 5.705 -3.389 1.00 52.97 122 ASN A C 1
ATOM 971 O O . ASN A 1 122 ? 28.593 6.809 -2.932 1.00 52.97 122 ASN A O 1
ATOM 975 N N . ASN A 1 123 ? 28.146 5.100 -4.323 1.00 49.66 123 ASN A N 1
ATOM 976 C CA . ASN A 1 123 ? 26.984 5.733 -4.972 1.00 49.66 123 ASN A CA 1
ATOM 977 C C . ASN A 1 123 ? 25.636 5.056 -4.657 1.00 49.66 123 ASN A C 1
ATOM 979 O O . ASN A 1 123 ? 24.597 5.511 -5.124 1.00 49.66 123 ASN A O 1
ATOM 983 N N . VAL A 1 124 ? 25.620 4.006 -3.829 1.00 53.16 124 VAL A N 1
ATOM 984 C CA . VAL A 1 124 ? 24.369 3.426 -3.307 1.00 53.16 124 VAL A CA 1
ATOM 985 C C . VAL A 1 124 ? 23.824 4.339 -2.203 1.00 53.16 124 VAL A C 1
ATOM 987 O O . VAL A 1 124 ? 24.601 4.833 -1.381 1.00 53.16 124 VAL A O 1
ATOM 990 N N . HIS A 1 125 ? 22.513 4.581 -2.150 1.00 57.84 125 HIS A N 1
ATOM 991 C CA . HIS A 1 125 ? 21.910 5.367 -1.067 1.00 57.84 125 HIS A CA 1
ATOM 992 C C . HIS A 1 125 ? 22.224 4.736 0.311 1.00 57.84 125 HIS A C 1
ATOM 994 O O . HIS A 1 125 ? 22.133 3.512 0.433 1.00 57.84 125 HIS A O 1
ATOM 1000 N N . PRO A 1 126 ? 22.557 5.505 1.367 1.00 59.59 126 PRO A N 1
ATOM 1001 C CA . PRO A 1 126 ? 22.888 4.958 2.687 1.00 59.59 126 PRO A CA 1
ATOM 1002 C C . PRO A 1 126 ? 21.838 3.995 3.262 1.00 59.59 126 PRO A C 1
ATOM 1004 O O . PRO A 1 126 ? 22.218 2.988 3.856 1.00 59.59 126 PRO A O 1
ATOM 1007 N N . SER A 1 127 ? 20.541 4.242 3.026 1.00 56.38 127 SER A N 1
ATOM 1008 C CA . SER A 1 127 ? 19.470 3.313 3.433 1.00 56.38 127 SER A CA 1
ATOM 1009 C C . SER A 1 127 ? 19.628 1.938 2.786 1.00 56.38 127 SER A C 1
ATOM 1011 O O . SER A 1 127 ? 19.456 0.934 3.460 1.00 56.38 127 SER A O 1
ATOM 1013 N N . PHE A 1 128 ? 20.046 1.877 1.518 1.00 58.75 128 PHE A N 1
ATOM 1014 C CA . PHE A 1 128 ? 20.259 0.625 0.786 1.00 58.75 128 PHE A CA 1
ATOM 1015 C C . PHE A 1 128 ? 21.658 0.023 0.978 1.00 58.75 128 PHE A C 1
ATOM 1017 O O . PHE A 1 128 ? 21.848 -1.169 0.750 1.00 58.75 128 PHE A O 1
ATOM 1024 N N . ARG A 1 129 ? 22.639 0.799 1.471 1.00 60.59 129 ARG A N 1
ATOM 1025 C CA . ARG A 1 129 ? 23.961 0.268 1.874 1.00 60.59 129 ARG A CA 1
ATOM 1026 C C . ARG A 1 129 ? 23.890 -0.653 3.078 1.00 60.59 129 ARG A C 1
ATOM 1028 O O . ARG A 1 129 ? 24.851 -1.367 3.369 1.00 60.59 129 ARG A O 1
ATOM 1035 N N . ASN A 1 130 ? 22.783 -0.622 3.811 1.00 59.56 130 ASN A N 1
ATOM 1036 C CA . ASN A 1 130 ? 22.633 -1.466 4.969 1.00 59.56 130 ASN A CA 1
ATOM 1037 C C . ASN A 1 130 ? 22.399 -2.906 4.495 1.00 59.56 130 ASN A C 1
ATOM 1039 O O . ASN A 1 130 ? 21.271 -3.309 4.228 1.00 59.56 130 ASN A O 1
ATOM 1043 N N . ASN A 1 131 ? 23.475 -3.703 4.428 1.00 59.50 131 ASN A N 1
ATOM 1044 C CA . ASN A 1 131 ? 23.432 -5.143 4.125 1.00 59.50 131 ASN A CA 1
ATOM 1045 C C . ASN A 1 131 ? 22.414 -5.915 4.990 1.00 59.50 131 ASN A C 1
ATOM 1047 O O . ASN A 1 131 ? 22.050 -7.037 4.651 1.00 59.50 131 ASN A O 1
ATOM 1051 N N . ARG A 1 132 ? 21.924 -5.303 6.075 1.00 66.38 132 ARG A N 1
ATOM 1052 C CA . ARG A 1 132 ? 20.814 -5.788 6.892 1.00 66.38 132 ARG A CA 1
ATOM 1053 C C . ARG A 1 132 ? 19.504 -5.965 6.120 1.00 66.38 132 ARG A C 1
ATOM 1055 O O . ARG A 1 132 ? 18.821 -6.938 6.404 1.00 66.38 132 ARG A O 1
ATOM 1062 N N . ILE A 1 133 ? 19.186 -5.125 5.125 1.00 70.38 133 ILE A N 1
ATOM 1063 C CA . ILE A 1 133 ? 17.909 -5.206 4.378 1.00 70.38 133 ILE A CA 1
ATOM 1064 C C . ILE A 1 133 ? 17.748 -6.561 3.678 1.00 70.38 133 ILE A C 1
ATOM 1066 O O . ILE A 1 133 ? 16.643 -7.083 3.588 1.00 70.38 133 ILE A O 1
ATOM 1070 N N . LYS A 1 134 ? 18.853 -7.185 3.249 1.00 74.12 134 LYS A N 1
ATOM 1071 C CA . LYS A 1 134 ? 18.837 -8.486 2.557 1.00 74.12 134 LYS A CA 1
ATOM 1072 C C . LYS A 1 134 ? 18.285 -9.628 3.412 1.00 74.12 134 LYS A C 1
ATOM 1074 O O . LYS A 1 134 ? 17.863 -10.635 2.858 1.00 74.12 134 LYS A O 1
ATOM 1079 N N . HIS A 1 135 ? 18.322 -9.482 4.735 1.00 79.19 135 HIS A N 1
ATOM 1080 C CA . HIS A 1 135 ? 17.816 -10.479 5.676 1.00 79.19 135 HIS A CA 1
ATOM 1081 C C . HIS A 1 135 ? 16.400 -10.172 6.163 1.00 79.19 135 HIS A C 1
ATOM 1083 O O . HIS A 1 135 ? 15.793 -11.026 6.801 1.00 79.19 135 HIS A O 1
ATOM 1089 N N . LEU A 1 136 ? 15.886 -8.975 5.869 1.00 82.12 136 LEU A N 1
ATOM 1090 C CA . LEU A 1 136 ? 14.535 -8.586 6.239 1.00 82.12 136 LEU A CA 1
ATOM 1091 C C . LEU A 1 136 ? 13.544 -9.140 5.212 1.00 82.12 136 LEU A C 1
ATOM 1093 O O . LEU A 1 136 ? 13.781 -9.093 3.997 1.00 82.12 136 LEU A O 1
ATOM 1097 N N . ILE A 1 137 ? 12.418 -9.627 5.718 1.00 84.00 137 ILE A N 1
ATOM 1098 C CA . ILE A 1 137 ? 11.298 -10.162 4.941 1.00 84.00 137 ILE A CA 1
ATOM 1099 C C . ILE A 1 137 ? 10.000 -9.465 5.361 1.00 84.00 137 ILE A C 1
ATOM 1101 O O . ILE A 1 137 ? 9.961 -8.812 6.407 1.00 84.00 137 ILE A O 1
ATOM 1105 N N . GLY A 1 138 ? 8.965 -9.573 4.526 1.00 88.62 138 GLY A N 1
ATOM 1106 C CA . GLY A 1 138 ? 7.624 -9.087 4.848 1.00 88.62 138 GLY A CA 1
ATOM 1107 C C . GLY A 1 138 ? 7.591 -7.616 5.276 1.00 88.62 138 GLY A C 1
ATOM 1108 O O . GLY A 1 138 ? 8.289 -6.748 4.731 1.00 88.62 138 GLY A O 1
ATOM 1109 N N . PHE A 1 139 ? 6.815 -7.342 6.323 1.00 88.88 139 PHE A N 1
ATOM 1110 C CA . PHE A 1 139 ? 6.620 -5.994 6.854 1.00 88.88 139 PHE A CA 1
ATOM 1111 C C . PHE A 1 139 ? 7.851 -5.387 7.520 1.00 88.88 139 PHE A C 1
ATOM 1113 O O . PHE A 1 139 ? 7.998 -4.162 7.507 1.00 88.88 139 PHE A O 1
ATOM 1120 N N . GLU A 1 140 ? 8.758 -6.196 8.072 1.00 87.94 140 GLU A N 1
ATOM 1121 C CA . GLU A 1 140 ? 10.005 -5.684 8.650 1.00 87.94 140 GLU A CA 1
ATOM 1122 C C . GLU A 1 140 ? 10.847 -4.996 7.568 1.00 87.94 140 GLU A C 1
ATOM 1124 O O . GLU A 1 140 ? 11.375 -3.895 7.762 1.00 87.94 140 GLU A O 1
ATOM 1129 N N . ARG A 1 141 ? 10.894 -5.601 6.376 1.00 88.00 141 ARG A N 1
ATOM 1130 C CA . ARG A 1 141 ? 11.575 -5.015 5.225 1.00 88.00 141 ARG A CA 1
ATOM 1131 C C . ARG A 1 141 ? 10.863 -3.768 4.718 1.00 88.00 141 ARG A C 1
ATOM 1133 O O . ARG A 1 141 ? 11.538 -2.758 4.527 1.00 88.00 141 ARG A O 1
ATOM 1140 N N . LEU A 1 142 ? 9.535 -3.802 4.552 1.00 90.25 142 LEU A N 1
ATOM 1141 C CA . LEU A 1 142 ? 8.769 -2.621 4.126 1.00 90.25 142 LEU A CA 1
ATOM 1142 C C . LEU A 1 142 ? 8.993 -1.438 5.072 1.00 90.25 142 LEU A C 1
ATOM 1144 O O . LEU A 1 142 ? 9.232 -0.322 4.623 1.00 90.25 142 LEU A O 1
ATOM 1148 N N . ARG A 1 143 ? 9.012 -1.680 6.386 1.00 89.62 143 ARG A N 1
ATOM 1149 C CA . ARG A 1 143 ? 9.311 -0.644 7.384 1.00 89.62 143 ARG A CA 1
ATOM 1150 C C . ARG A 1 143 ? 10.734 -0.100 7.256 1.00 89.62 143 ARG A C 1
ATOM 1152 O O . ARG A 1 143 ? 10.936 1.094 7.444 1.00 89.62 143 ARG A O 1
ATOM 1159 N N . SER A 1 144 ? 11.705 -0.945 6.907 1.00 86.81 144 SER A N 1
ATOM 1160 C CA . SER A 1 144 ? 13.109 -0.535 6.746 1.00 86.81 144 SER A CA 1
ATOM 1161 C C . SER A 1 144 ? 13.379 0.344 5.519 1.00 86.81 144 SER A C 1
ATOM 1163 O O . SER A 1 144 ? 14.370 1.075 5.504 1.00 86.81 144 SER A O 1
ATOM 1165 N N . ILE A 1 145 ? 12.521 0.271 4.494 1.00 86.56 145 ILE A N 1
ATOM 1166 C CA . ILE A 1 145 ? 12.644 1.092 3.280 1.00 86.56 145 ILE A CA 1
ATOM 1167 C C . ILE A 1 145 ? 11.881 2.417 3.384 1.00 86.56 145 ILE A C 1
ATOM 1169 O O . ILE A 1 145 ? 12.016 3.253 2.491 1.00 86.56 145 ILE A O 1
ATOM 1173 N N . VAL A 1 146 ? 11.119 2.644 4.464 1.00 88.31 146 VAL A N 1
ATOM 1174 C CA . VAL A 1 146 ? 10.498 3.949 4.721 1.00 88.31 146 VAL A CA 1
ATOM 1175 C C . VAL A 1 146 ? 11.610 4.980 4.985 1.00 88.31 146 VAL A C 1
ATOM 1177 O O . VAL A 1 146 ? 12.445 4.768 5.869 1.00 88.31 146 VAL A O 1
ATOM 1180 N N . PRO A 1 147 ? 11.665 6.105 4.248 1.00 82.62 147 PRO A N 1
ATOM 1181 C CA . PRO A 1 147 ? 12.689 7.126 4.447 1.00 82.62 147 PRO A CA 1
ATOM 1182 C C . PRO A 1 147 ? 12.649 7.724 5.862 1.00 82.62 147 PRO A C 1
ATOM 1184 O O . PRO A 1 147 ? 11.716 8.434 6.214 1.00 82.62 147 PRO A O 1
ATOM 1187 N N . HIS A 1 148 ? 13.686 7.497 6.670 1.00 75.38 148 HIS A N 1
ATOM 1188 C CA . HIS A 1 148 ? 13.800 8.016 8.045 1.00 75.38 148 HIS A CA 1
ATOM 1189 C C . HIS A 1 148 ? 14.232 9.490 8.133 1.00 75.38 148 HIS A C 1
ATOM 1191 O O . HIS A 1 148 ? 14.961 9.853 9.057 1.00 75.38 148 HIS A O 1
ATOM 1197 N N . ASP A 1 149 ? 13.880 10.333 7.161 1.00 68.81 149 ASP A N 1
ATOM 1198 C CA . ASP A 1 149 ? 14.507 11.650 7.059 1.00 68.81 149 ASP A CA 1
ATOM 1199 C C . ASP A 1 149 ? 14.190 12.534 8.278 1.00 68.81 149 ASP A C 1
ATOM 1201 O O . ASP A 1 149 ? 13.064 12.983 8.499 1.00 68.81 149 ASP A O 1
ATOM 1205 N N . SER A 1 150 ? 15.209 12.756 9.111 1.00 52.66 150 SER A N 1
ATOM 1206 C CA . SER A 1 150 ? 15.080 13.326 10.456 1.00 52.66 150 SER A CA 1
ATOM 1207 C C . SER A 1 150 ? 14.715 14.810 10.461 1.00 52.66 150 SER A C 1
ATOM 1209 O O . SER A 1 150 ? 14.418 15.363 11.515 1.00 52.66 150 SER A O 1
ATOM 1211 N N . ALA A 1 151 ? 14.780 15.469 9.302 1.00 59.00 151 ALA A N 1
ATOM 1212 C CA . ALA A 1 151 ? 14.509 16.895 9.166 1.00 59.00 151 ALA A CA 1
ATOM 1213 C C . ALA A 1 151 ? 13.021 17.214 8.948 1.00 59.00 151 ALA A C 1
ATOM 1215 O O . ALA A 1 151 ? 12.630 18.370 9.089 1.00 59.00 151 ALA A O 1
ATOM 1216 N N . VAL A 1 152 ? 12.194 16.209 8.634 1.00 54.31 152 VAL A N 1
ATOM 1217 C CA . VAL A 1 152 ? 10.766 16.391 8.329 1.00 54.31 152 VAL A CA 1
ATOM 1218 C C . VAL A 1 152 ? 9.883 15.557 9.262 1.00 54.31 152 VAL A C 1
ATOM 1220 O O . VAL A 1 152 ? 8.794 15.146 8.888 1.00 54.31 152 VAL A O 1
ATOM 1223 N N . SER A 1 153 ? 10.327 15.300 10.500 1.00 50.56 153 SER A N 1
ATOM 1224 C CA . SER A 1 153 ? 9.649 14.399 11.454 1.00 50.56 153 SER A CA 1
ATOM 1225 C C . SER A 1 153 ? 8.232 14.824 11.875 1.00 50.56 153 SER A C 1
ATOM 1227 O O . SER A 1 153 ? 7.592 14.111 12.642 1.00 50.56 153 SER A O 1
ATOM 1229 N N . GLU A 1 154 ? 7.744 15.973 11.409 1.00 57.56 154 GLU A N 1
ATOM 1230 C CA . GLU A 1 154 ? 6.356 16.419 11.574 1.00 57.56 154 GLU A CA 1
ATOM 1231 C C . GLU A 1 154 ? 5.498 16.191 10.317 1.00 57.56 154 GLU A C 1
ATOM 1233 O O . GLU A 1 154 ? 4.315 16.531 10.314 1.00 57.56 154 GLU A O 1
ATOM 1238 N N . ASP A 1 155 ? 6.051 15.607 9.248 1.00 69.06 155 ASP A N 1
ATOM 1239 C CA . ASP A 1 155 ? 5.280 15.305 8.047 1.00 69.06 155 ASP A CA 1
ATOM 1240 C C . ASP A 1 155 ? 4.286 14.181 8.342 1.00 69.06 155 ASP A C 1
ATOM 1242 O O . ASP A 1 155 ? 4.627 13.006 8.530 1.00 69.06 155 ASP A O 1
ATOM 1246 N N . TYR A 1 156 ? 3.019 14.577 8.361 1.00 73.12 156 TYR A N 1
ATOM 1247 C CA . TYR A 1 156 ? 1.845 13.722 8.439 1.00 73.12 156 TYR A CA 1
ATOM 1248 C C . TYR A 1 156 ? 1.970 12.488 7.533 1.00 73.12 156 TYR A C 1
ATOM 1250 O O . TYR A 1 156 ? 1.591 11.386 7.923 1.00 73.12 156 TYR A O 1
ATOM 1258 N N . THR A 1 157 ? 2.590 12.632 6.362 1.00 74.19 157 THR A N 1
ATOM 1259 C CA . THR A 1 157 ? 2.768 11.562 5.375 1.00 74.19 157 THR A CA 1
ATOM 1260 C C . THR A 1 157 ? 3.588 10.378 5.905 1.00 74.19 157 THR A C 1
ATOM 1262 O O . THR A 1 157 ? 3.227 9.223 5.667 1.00 74.19 157 THR A O 1
ATOM 1265 N N . PHE A 1 158 ? 4.653 10.638 6.672 1.00 79.69 158 PHE A N 1
ATOM 1266 C CA . PHE A 1 158 ? 5.494 9.589 7.266 1.00 79.69 158 PHE A CA 1
ATOM 1267 C C . PHE A 1 158 ? 4.722 8.796 8.328 1.00 79.69 158 PHE A C 1
ATOM 1269 O O . PHE A 1 158 ? 4.748 7.565 8.373 1.00 79.69 158 PHE A O 1
ATOM 1276 N N . THR A 1 159 ? 3.956 9.516 9.144 1.00 80.38 159 THR A N 1
ATOM 1277 C CA . THR A 1 159 ? 3.070 8.916 10.144 1.00 80.38 159 THR A CA 1
ATOM 1278 C C . THR A 1 159 ? 2.014 8.025 9.477 1.00 80.38 159 THR A C 1
ATOM 1280 O O . THR A 1 159 ? 1.736 6.925 9.960 1.00 80.38 159 THR A O 1
ATOM 1283 N N . MET A 1 160 ? 1.491 8.444 8.319 1.00 82.25 160 MET A N 1
ATOM 1284 C CA . MET A 1 160 ? 0.486 7.677 7.583 1.00 82.25 160 MET A CA 1
ATOM 1285 C C . MET A 1 160 ? 1.010 6.407 6.948 1.00 82.25 160 MET A C 1
ATOM 1287 O O . MET A 1 160 ? 0.337 5.380 7.042 1.00 82.25 160 MET A O 1
ATOM 1291 N N . ILE A 1 161 ? 2.194 6.428 6.333 1.00 88.38 161 ILE A N 1
ATOM 1292 C CA . ILE A 1 161 ? 2.729 5.198 5.744 1.00 88.38 161 ILE A CA 1
ATOM 1293 C C . ILE A 1 161 ? 3.032 4.154 6.827 1.00 88.38 161 ILE A C 1
ATOM 1295 O O . ILE A 1 161 ? 2.716 2.982 6.640 1.00 88.38 161 ILE A O 1
ATOM 1299 N N . HIS A 1 162 ? 3.528 4.568 7.998 1.00 86.69 162 HIS A N 1
ATOM 1300 C CA . HIS A 1 162 ? 3.728 3.659 9.128 1.00 86.69 162 HIS A CA 1
ATOM 1301 C C . HIS A 1 162 ? 2.421 3.076 9.667 1.00 86.69 162 HIS A C 1
ATOM 1303 O O . HIS A 1 162 ? 2.354 1.871 9.912 1.00 86.69 162 HIS A O 1
ATOM 1309 N N . ALA A 1 163 ? 1.383 3.903 9.819 1.00 83.12 163 ALA A N 1
ATOM 1310 C CA . ALA A 1 163 ? 0.063 3.417 10.205 1.00 83.12 163 ALA A CA 1
ATOM 1311 C C . ALA A 1 163 ? -0.484 2.424 9.168 1.00 83.12 163 ALA A C 1
ATOM 1313 O O . ALA A 1 163 ? -0.966 1.362 9.543 1.00 83.12 163 ALA A O 1
ATOM 1314 N N . CYS A 1 164 ? -0.342 2.713 7.871 1.00 85.81 164 CYS A N 1
ATOM 1315 C CA . CYS A 1 164 ? -0.791 1.817 6.805 1.00 85.81 164 CYS A CA 1
ATOM 1316 C C . CYS A 1 164 ? -0.058 0.476 6.825 1.00 85.81 164 CYS A C 1
ATOM 1318 O O . CYS A 1 164 ? -0.715 -0.558 6.795 1.00 85.81 164 CYS A O 1
ATOM 1320 N N . LEU A 1 165 ? 1.274 0.477 6.932 1.00 89.31 165 LEU A N 1
ATOM 1321 C CA . LEU A 1 165 ? 2.058 -0.759 7.016 1.00 89.31 165 LEU A CA 1
ATOM 1322 C C . LEU A 1 165 ? 1.645 -1.620 8.209 1.00 89.31 165 LEU A C 1
ATOM 1324 O O . LEU A 1 165 ? 1.565 -2.834 8.084 1.00 89.31 165 LEU A O 1
ATOM 1328 N N . TRP A 1 166 ? 1.335 -1.000 9.345 1.00 85.56 166 TRP A N 1
ATOM 1329 C CA . TRP A 1 166 ? 0.847 -1.732 10.507 1.00 85.56 166 TRP A CA 1
ATOM 1330 C C . TRP A 1 166 ? -0.536 -2.351 10.290 1.00 85.56 166 TRP A C 1
ATOM 1332 O O . TRP A 1 166 ? -0.775 -3.484 10.695 1.00 85.56 166 TRP A O 1
ATOM 1342 N N . LEU A 1 167 ? -1.446 -1.626 9.632 1.00 81.88 167 LEU A N 1
ATOM 1343 C CA . LEU A 1 167 ? -2.771 -2.156 9.302 1.00 81.88 167 LEU A CA 1
ATOM 1344 C C . LEU A 1 167 ? -2.685 -3.326 8.337 1.00 81.88 167 LEU A C 1
ATOM 1346 O O . LEU A 1 167 ? -3.377 -4.321 8.524 1.00 81.88 167 LEU A O 1
ATOM 1350 N N . MET A 1 168 ? -1.823 -3.211 7.331 1.00 87.31 168 MET A N 1
ATOM 1351 C CA . MET A 1 168 ? -1.542 -4.297 6.403 1.00 87.31 168 MET A CA 1
ATOM 1352 C C . MET A 1 168 ? -0.963 -5.509 7.137 1.00 87.31 168 MET A C 1
ATOM 1354 O O . MET A 1 168 ? -1.369 -6.630 6.864 1.00 87.31 168 MET A O 1
ATOM 1358 N N . GLU A 1 169 ? -0.057 -5.290 8.090 1.00 87.19 169 GLU A N 1
ATOM 1359 C CA . GLU A 1 169 ? 0.569 -6.352 8.878 1.00 87.19 169 GLU A CA 1
ATOM 1360 C C . GLU A 1 169 ? -0.439 -7.124 9.732 1.00 87.19 169 GLU A C 1
ATOM 1362 O O . GLU A 1 169 ? -0.444 -8.356 9.715 1.00 87.19 169 GLU A O 1
ATOM 1367 N N . ILE A 1 170 ? -1.360 -6.412 10.387 1.00 78.19 170 ILE A N 1
ATOM 1368 C CA . ILE A 1 170 ? -2.486 -7.035 11.095 1.00 78.19 170 ILE A CA 1
ATOM 1369 C C . ILE A 1 170 ? -3.392 -7.782 10.124 1.00 78.19 170 ILE A C 1
ATOM 1371 O O . ILE A 1 170 ? -3.693 -8.946 10.358 1.00 78.19 170 ILE A O 1
ATOM 1375 N N . ALA A 1 171 ? -3.802 -7.139 9.028 1.00 75.94 171 ALA A N 1
ATOM 1376 C CA . ALA A 1 171 ? -4.708 -7.742 8.053 1.00 75.94 171 ALA A CA 1
ATOM 1377 C C . ALA A 1 171 ? -4.110 -8.993 7.387 1.00 75.94 171 ALA A C 1
ATOM 1379 O O . ALA A 1 171 ? -4.840 -9.903 7.006 1.00 75.94 171 ALA A O 1
ATOM 1380 N N . HIS A 1 172 ? -2.784 -9.051 7.262 1.00 82.38 172 HIS A N 1
ATOM 1381 C CA . HIS A 1 172 ? -2.056 -10.209 6.755 1.00 82.38 172 HIS A CA 1
ATOM 1382 C C . HIS A 1 172 ? -1.864 -11.310 7.824 1.00 82.38 172 HIS A C 1
ATOM 1384 O O . HIS A 1 172 ? -1.412 -12.410 7.508 1.00 82.38 172 HIS A O 1
ATOM 1390 N N . GLY A 1 173 ? -2.184 -11.041 9.094 1.00 78.12 173 GLY A N 1
ATOM 1391 C CA . GLY A 1 173 ? -1.967 -11.964 10.212 1.00 78.12 173 GLY A CA 1
ATOM 1392 C C . GLY A 1 173 ? -0.493 -12.138 10.594 1.00 78.12 173 GLY A C 1
ATOM 1393 O O . GLY A 1 173 ? -0.143 -13.092 11.289 1.00 78.12 173 GLY A O 1
ATOM 1394 N N . ASP A 1 174 ? 0.387 -11.239 10.146 1.00 75.81 174 ASP A N 1
ATOM 1395 C CA . ASP A 1 174 ? 1.813 -11.269 10.467 1.00 75.81 174 ASP A CA 1
ATOM 1396 C C . ASP A 1 174 ? 2.030 -10.554 11.810 1.00 75.81 174 ASP A C 1
ATOM 1398 O O . ASP A 1 174 ? 2.383 -9.384 11.895 1.00 75.81 174 ASP A O 1
ATOM 1402 N N . THR A 1 175 ? 1.726 -11.229 12.921 1.00 62.28 175 THR A N 1
ATOM 1403 C CA . THR A 1 175 ? 1.697 -10.616 14.264 1.00 62.28 175 THR A CA 1
ATOM 1404 C C . THR A 1 175 ? 3.091 -10.371 14.864 1.00 62.28 175 THR A C 1
ATOM 1406 O O . THR A 1 175 ? 3.273 -10.475 16.079 1.00 62.28 175 THR A O 1
ATOM 1409 N N . SER A 1 176 ? 4.101 -10.065 14.041 1.00 60.94 176 SER A N 1
ATOM 1410 C CA . SER A 1 176 ? 5.456 -9.735 14.504 1.00 60.94 176 SER A CA 1
ATOM 1411 C C . SER A 1 176 ? 5.492 -8.429 15.307 1.00 60.94 176 SER A C 1
ATOM 1413 O O . SER A 1 176 ? 6.387 -8.202 16.130 1.00 60.94 176 SER A O 1
ATOM 1415 N N . VAL A 1 177 ? 4.500 -7.555 15.103 1.00 56.41 177 VAL A N 1
ATOM 1416 C CA . VAL A 1 177 ? 4.379 -6.324 15.875 1.00 56.41 177 VAL A CA 1
ATOM 1417 C C . VAL A 1 177 ? 4.102 -6.659 17.331 1.00 56.41 177 VAL A C 1
ATOM 1419 O O . VAL A 1 177 ? 3.152 -7.369 17.654 1.00 56.41 177 VAL A O 1
ATOM 1422 N N . CYS A 1 178 ? 4.859 -6.036 18.236 1.00 59.78 178 CYS A N 1
ATOM 1423 C CA . CYS A 1 178 ? 4.414 -5.825 19.609 1.00 59.78 178 CYS A CA 1
ATOM 1424 C C . CYS A 1 178 ? 3.152 -4.950 19.580 1.00 59.78 178 CYS A C 1
ATOM 1426 O O . CYS A 1 178 ? 3.226 -3.751 19.860 1.00 59.78 178 CYS A O 1
ATOM 1428 N N . ALA A 1 179 ? 2.003 -5.538 19.230 1.00 56.66 179 ALA A N 1
ATOM 1429 C CA . ALA A 1 179 ? 0.713 -4.874 19.097 1.00 56.66 179 ALA A CA 1
ATOM 1430 C C . ALA A 1 179 ? 0.425 -3.996 20.323 1.00 56.66 179 ALA A C 1
ATOM 1432 O O . ALA A 1 179 ? -0.120 -2.912 20.201 1.00 56.66 179 ALA A O 1
ATOM 1433 N N . HIS A 1 180 ? 0.909 -4.389 21.501 1.00 60.56 180 HIS A N 1
ATOM 1434 C CA . HIS A 1 180 ? 0.739 -3.639 22.745 1.00 60.56 180 HIS A CA 1
ATOM 1435 C C . HIS A 1 180 ? 1.495 -2.309 22.818 1.00 60.56 180 HIS A C 1
ATOM 1437 O O . HIS A 1 180 ? 1.009 -1.384 23.463 1.00 60.56 180 HIS A O 1
ATOM 1443 N N . ARG A 1 181 ? 2.689 -2.196 22.220 1.00 67.19 181 ARG A N 1
ATOM 1444 C CA . ARG A 1 181 ? 3.507 -0.981 22.370 1.00 67.19 181 ARG A CA 1
ATOM 1445 C C . ARG A 1 181 ? 3.025 0.129 21.446 1.00 67.19 181 ARG A C 1
ATOM 1447 O O . ARG A 1 181 ? 2.957 1.283 21.861 1.00 67.19 181 ARG A O 1
ATOM 1454 N N . ASP A 1 182 ? 2.694 -0.236 20.213 1.00 69.19 182 ASP A N 1
ATOM 1455 C CA . ASP A 1 182 ? 2.507 0.739 19.143 1.00 69.19 182 ASP A CA 1
ATOM 1456 C C . ASP A 1 182 ? 1.010 0.987 18.832 1.00 69.19 182 ASP A C 1
ATOM 1458 O O . ASP A 1 182 ? 0.672 2.053 18.316 1.00 69.19 182 ASP A O 1
ATOM 1462 N N . ALA A 1 183 ? 0.088 0.096 19.245 1.00 70.31 183 ALA A N 1
ATOM 1463 C CA . ALA A 1 183 ? -1.353 0.237 18.979 1.00 70.31 183 ALA A CA 1
ATOM 1464 C C . ALA A 1 183 ? -1.982 1.563 19.445 1.00 70.31 183 ALA A C 1
ATOM 1466 O O . ALA A 1 183 ? -2.720 2.147 18.654 1.00 70.31 183 ALA A O 1
ATOM 1467 N N . PRO A 1 184 ? -1.719 2.104 20.656 1.00 73.31 184 PRO A N 1
ATOM 1468 C CA . PRO A 1 184 ? -2.371 3.346 21.089 1.00 73.31 184 PRO A CA 1
ATOM 1469 C C . PRO A 1 184 ? -2.056 4.540 20.178 1.00 73.31 184 PRO A C 1
ATOM 1471 O O . PRO A 1 184 ? -2.932 5.352 19.874 1.00 73.31 184 PRO A O 1
ATOM 1474 N N . ASN A 1 185 ? -0.810 4.629 19.701 1.00 73.00 185 ASN A N 1
ATOM 1475 C CA . ASN A 1 185 ? -0.408 5.668 18.754 1.00 73.00 185 ASN A CA 1
ATOM 1476 C C . ASN A 1 185 ? -1.102 5.472 17.407 1.00 73.00 185 ASN A C 1
ATOM 1478 O O . ASN A 1 185 ? -1.525 6.442 16.786 1.00 73.00 185 ASN A O 1
ATOM 1482 N N . ILE A 1 186 ? -1.274 4.227 16.977 1.00 69.62 186 ILE A N 1
ATOM 1483 C CA . ILE A 1 186 ? -1.856 3.923 15.674 1.00 69.62 186 ILE A CA 1
ATOM 1484 C C . ILE A 1 186 ? -3.364 4.149 15.673 1.00 69.62 186 ILE A C 1
ATOM 1486 O O . ILE A 1 186 ? -3.871 4.780 14.752 1.00 69.62 186 ILE A O 1
ATOM 1490 N N . TRP A 1 187 ? -4.078 3.776 16.736 1.00 78.12 187 TRP A N 1
ATOM 1491 C CA . TRP A 1 187 ? -5.497 4.112 16.875 1.00 78.12 187 TRP A CA 1
ATOM 1492 C C . TRP A 1 187 ? -5.734 5.615 16.912 1.00 78.12 187 TRP A C 1
ATOM 1494 O O . TRP A 1 187 ? -6.699 6.106 16.321 1.00 78.12 187 TRP A O 1
ATOM 1504 N N . LYS A 1 188 ? -4.835 6.363 17.560 1.00 81.25 188 LYS A N 1
ATOM 1505 C CA . LYS A 1 188 ? -4.862 7.824 17.524 1.00 81.25 188 LYS A CA 1
ATOM 1506 C C . LYS A 1 188 ? -4.718 8.338 16.088 1.00 81.25 188 LYS A C 1
ATOM 1508 O O . LYS A 1 188 ? -5.552 9.133 15.663 1.00 81.25 188 LYS A O 1
ATOM 1513 N N . ILE A 1 189 ? -3.733 7.841 15.338 1.00 75.50 189 ILE A N 1
ATOM 1514 C CA . ILE A 1 189 ? -3.506 8.227 13.939 1.00 75.50 189 ILE A CA 1
ATOM 1515 C C . ILE A 1 189 ? -4.718 7.868 13.076 1.00 75.50 189 ILE A C 1
ATOM 1517 O O . ILE A 1 189 ? -5.248 8.727 12.386 1.00 75.50 189 ILE A O 1
ATOM 1521 N N . MET A 1 190 ? -5.232 6.639 13.154 1.00 74.31 190 MET A N 1
ATOM 1522 C CA . MET A 1 190 ? -6.407 6.220 12.382 1.00 74.31 190 MET A CA 1
ATOM 1523 C C . MET A 1 190 ? -7.635 7.074 12.673 1.00 74.31 190 MET A C 1
ATOM 1525 O O . MET A 1 190 ? -8.391 7.406 11.761 1.00 74.31 190 MET A O 1
ATOM 1529 N N . LYS A 1 191 ? -7.833 7.452 13.939 1.00 81.44 191 LYS A N 1
ATOM 1530 C CA . LYS A 1 191 ? -8.898 8.373 14.326 1.00 81.44 191 LYS A CA 1
ATOM 1531 C C . LYS A 1 191 ? -8.697 9.745 13.685 1.00 81.44 191 LYS A C 1
ATOM 1533 O O . LYS A 1 191 ? -9.670 10.328 13.219 1.00 81.44 191 LYS A O 1
ATOM 1538 N N . GLU A 1 192 ? -7.470 10.255 13.652 1.00 79.75 192 GLU A N 1
ATOM 1539 C CA . GLU A 1 192 ? -7.138 11.521 12.989 1.00 79.75 192 GLU A CA 1
ATOM 1540 C C . GLU A 1 192 ? -7.386 11.447 11.474 1.00 79.75 192 GLU A C 1
ATOM 1542 O O . GLU A 1 192 ? -8.088 12.314 10.957 1.00 79.75 192 GLU A O 1
ATOM 1547 N N . ILE A 1 193 ? -6.959 10.372 10.791 1.00 71.88 193 ILE A N 1
ATOM 1548 C CA . ILE A 1 193 ? -7.270 10.146 9.364 1.00 71.88 193 ILE A CA 1
ATOM 1549 C C . ILE A 1 193 ? -8.782 10.139 9.153 1.00 71.88 193 ILE A C 1
ATOM 1551 O O . ILE A 1 193 ? -9.295 10.832 8.279 1.00 71.88 193 ILE A O 1
ATOM 1555 N N . ALA A 1 194 ? -9.511 9.364 9.961 1.00 74.50 194 ALA A N 1
ATOM 1556 C CA . ALA A 1 194 ? -10.954 9.234 9.821 1.00 74.50 194 ALA A CA 1
ATOM 1557 C C . ALA A 1 194 ? -11.648 10.584 10.028 1.00 74.50 194 ALA A C 1
ATOM 1559 O O . ALA A 1 194 ? -12.566 10.927 9.293 1.00 74.50 194 ALA A O 1
ATOM 1560 N N . LEU A 1 195 ? -11.185 11.394 10.980 1.00 78.38 195 LEU A N 1
ATOM 1561 C CA . LEU A 1 195 ? -11.714 12.738 11.192 1.00 78.38 195 LEU A CA 1
ATOM 1562 C C . LEU A 1 195 ? -11.371 13.697 10.050 1.00 78.38 195 LEU A C 1
ATOM 1564 O O . LEU A 1 195 ? -12.213 14.517 9.698 1.00 78.38 195 LEU A O 1
ATOM 1568 N N . ASP A 1 196 ? -10.176 13.621 9.473 1.00 72.38 196 ASP A N 1
ATOM 1569 C CA . ASP A 1 196 ? -9.784 14.487 8.357 1.00 72.38 196 ASP A CA 1
ATOM 1570 C C . ASP A 1 196 ? -10.543 14.141 7.080 1.00 72.38 196 ASP A C 1
ATOM 1572 O O . ASP A 1 196 ? -11.074 15.028 6.413 1.00 72.38 196 ASP A O 1
ATOM 1576 N N . VAL A 1 197 ? -10.714 12.851 6.816 1.00 67.75 197 VAL A N 1
ATOM 1577 C CA . VAL A 1 197 ? -11.577 12.348 5.749 1.00 67.75 197 VAL A CA 1
ATOM 1578 C C . VAL A 1 197 ? -13.036 12.742 5.979 1.00 67.75 197 VAL A C 1
ATOM 1580 O O . VAL A 1 197 ? -13.749 13.061 5.035 1.00 67.75 197 VAL A O 1
ATOM 1583 N N . LYS A 1 198 ? -13.487 12.837 7.236 1.00 75.12 198 LYS A N 1
ATOM 1584 C CA . LYS A 1 198 ? -14.829 13.350 7.548 1.00 75.12 198 LYS A CA 1
ATOM 1585 C C . LYS A 1 198 ? -14.999 14.839 7.216 1.00 75.12 198 LYS A C 1
ATOM 1587 O O . LYS A 1 198 ? -16.118 15.297 6.996 1.00 75.12 198 LYS A O 1
ATOM 1592 N N . LYS A 1 199 ? -13.917 15.621 7.246 1.00 76.69 199 LYS A N 1
ATOM 1593 C CA . LYS A 1 199 ? -13.958 17.073 7.001 1.00 76.69 199 LYS A CA 1
ATOM 1594 C C . LYS A 1 199 ? -13.957 17.422 5.517 1.00 76.69 199 LYS A C 1
ATOM 1596 O O . LYS A 1 199 ? -14.347 18.536 5.175 1.00 76.69 199 LYS A O 1
ATOM 1601 N N . THR A 1 200 ? -13.507 16.524 4.642 1.00 72.50 200 THR A N 1
ATOM 1602 C CA . THR A 1 200 ? -13.547 16.771 3.198 1.00 72.50 200 THR A CA 1
ATOM 1603 C C . THR A 1 200 ? -14.998 16.770 2.720 1.00 72.50 200 THR A C 1
ATOM 1605 O O . THR A 1 200 ? -15.744 15.841 3.001 1.00 72.50 200 THR A O 1
ATOM 1608 N N . THR A 1 201 ? -15.425 17.837 2.042 1.00 54.00 201 THR A N 1
ATOM 1609 C CA . THR A 1 201 ? -16.844 18.166 1.796 1.00 54.00 201 THR A CA 1
ATOM 1610 C C . THR A 1 201 ? -17.578 17.256 0.809 1.00 54.00 201 THR A C 1
ATOM 1612 O O . THR A 1 201 ? -18.791 17.384 0.677 1.00 54.00 201 THR A O 1
ATOM 1615 N N . ASP A 1 202 ? -16.879 16.324 0.162 1.00 75.31 202 ASP A N 1
ATOM 1616 C CA . ASP A 1 202 ? -17.406 15.555 -0.974 1.00 75.31 202 ASP A CA 1
ATOM 1617 C C . ASP A 1 202 ? -17.696 14.082 -0.649 1.00 75.31 202 ASP A C 1
ATOM 1619 O O . ASP A 1 202 ? -17.854 13.253 -1.546 1.00 75.31 202 ASP A O 1
ATOM 1623 N N . ILE A 1 203 ? -17.791 13.723 0.633 1.00 73.81 203 ILE A N 1
ATOM 1624 C CA . ILE A 1 203 ? -18.112 12.344 1.014 1.00 73.81 203 ILE A CA 1
ATOM 1625 C C . ILE A 1 203 ? -19.587 12.032 0.793 1.00 73.81 203 ILE A C 1
ATOM 1627 O O . ILE A 1 203 ? -20.478 12.752 1.249 1.00 73.81 203 ILE A O 1
ATOM 1631 N N . SER A 1 204 ? -19.849 10.888 0.161 1.00 80.00 204 SER A N 1
ATOM 1632 C CA . SER A 1 204 ? -21.203 10.352 0.060 1.00 80.00 204 SER A CA 1
ATOM 1633 C C . SER A 1 204 ? -21.796 10.084 1.453 1.00 80.00 204 SER A C 1
ATOM 1635 O O . SER A 1 204 ? -21.078 9.789 2.413 1.00 80.00 204 SER A O 1
ATOM 1637 N N . HIS A 1 205 ? -23.125 10.131 1.568 1.00 80.75 205 HIS A N 1
ATOM 1638 C CA . HIS A 1 205 ? -23.819 9.812 2.821 1.00 80.75 205 HIS A CA 1
ATOM 1639 C C . HIS A 1 205 ? -23.503 8.386 3.319 1.00 80.75 205 HIS A C 1
ATOM 1641 O O . HIS A 1 205 ? -23.389 8.159 4.522 1.00 80.75 205 HIS A O 1
ATOM 1647 N N . GLU A 1 206 ? -23.328 7.427 2.405 1.00 76.62 206 GLU A N 1
ATOM 1648 C CA . GLU A 1 206 ? -22.937 6.051 2.737 1.00 76.62 206 GLU A CA 1
ATOM 1649 C C . GLU A 1 206 ? -21.519 6.000 3.323 1.00 76.62 206 GLU A C 1
ATOM 1651 O O . GLU A 1 206 ? -21.304 5.412 4.383 1.00 76.62 206 GLU A O 1
ATOM 1656 N N . SER A 1 207 ? -20.569 6.693 2.690 1.00 72.69 207 SER A N 1
ATOM 1657 C CA . SER A 1 207 ? -19.189 6.806 3.172 1.00 72.69 207 SER A CA 1
ATOM 1658 C C . SER A 1 207 ? -19.117 7.477 4.545 1.00 72.69 207 SER A C 1
ATOM 1660 O O . SER A 1 207 ? -18.361 7.024 5.399 1.00 72.69 207 SER A O 1
ATOM 1662 N N . ALA A 1 208 ? -19.924 8.514 4.792 1.00 78.12 208 ALA A N 1
ATOM 1663 C CA . ALA A 1 208 ? -19.988 9.185 6.090 1.00 78.12 208 ALA A CA 1
ATOM 1664 C C . ALA A 1 208 ? -20.525 8.262 7.200 1.00 78.12 208 ALA A C 1
ATOM 1666 O O . ALA A 1 208 ? -19.954 8.216 8.289 1.00 78.12 208 ALA A O 1
ATOM 1667 N N . ALA A 1 209 ? -21.579 7.488 6.917 1.00 81.31 209 ALA A N 1
ATOM 1668 C CA . ALA A 1 209 ? -22.138 6.528 7.870 1.00 81.31 209 ALA A CA 1
ATOM 1669 C C . ALA A 1 209 ? -21.143 5.407 8.206 1.00 81.31 209 ALA A C 1
ATOM 1671 O O . ALA A 1 209 ? -20.998 5.018 9.368 1.00 81.31 209 ALA A O 1
ATOM 1672 N N . LEU A 1 210 ? -20.419 4.911 7.200 1.00 74.19 210 LEU A N 1
ATOM 1673 C CA . LEU A 1 210 ? -19.372 3.928 7.430 1.00 74.19 210 LEU A CA 1
ATOM 1674 C C . LEU A 1 210 ? -18.211 4.514 8.243 1.00 74.19 210 LEU A C 1
ATOM 1676 O O . LEU A 1 210 ? -17.734 3.864 9.168 1.00 74.19 210 LEU A O 1
ATOM 1680 N N . LEU A 1 211 ? -17.798 5.752 7.968 1.00 75.81 211 LEU A N 1
ATOM 1681 C CA . LEU A 1 211 ? -16.750 6.445 8.718 1.00 75.81 211 LEU A CA 1
ATOM 1682 C C . LEU A 1 211 ? -17.130 6.651 10.194 1.00 75.81 211 LEU A C 1
ATOM 1684 O O . LEU A 1 211 ? -16.282 6.543 11.078 1.00 75.81 211 LEU A O 1
ATOM 1688 N N . ASP A 1 212 ? -18.410 6.880 10.486 1.00 82.31 212 ASP A N 1
ATOM 1689 C CA . ASP A 1 212 ? -18.909 6.931 11.862 1.00 82.31 212 ASP A CA 1
ATOM 1690 C C . ASP A 1 212 ? -18.829 5.568 12.556 1.00 82.31 212 ASP A C 1
ATOM 1692 O O . ASP A 1 212 ? -18.352 5.483 13.691 1.00 82.31 212 ASP A O 1
ATOM 1696 N N . LYS A 1 213 ? -19.194 4.484 11.859 1.00 81.00 213 LYS A N 1
ATOM 1697 C CA . LYS A 1 213 ? -18.992 3.109 12.351 1.00 81.00 213 LYS A CA 1
ATOM 1698 C C . LYS A 1 213 ? -17.503 2.833 12.613 1.00 81.00 213 LYS A C 1
ATOM 1700 O O . LYS A 1 213 ? -17.149 2.296 13.660 1.00 81.00 213 LYS A O 1
ATOM 1705 N N . CYS A 1 214 ? -16.632 3.271 11.707 1.00 73.50 214 CYS A N 1
ATOM 1706 C CA . CYS A 1 214 ? -15.178 3.176 11.823 1.00 73.50 214 CYS A CA 1
ATOM 1707 C C . CYS A 1 214 ? -14.654 3.888 13.074 1.00 73.50 214 CYS A C 1
ATOM 1709 O O . CYS A 1 214 ? -13.906 3.301 13.850 1.00 73.50 214 CYS A O 1
ATOM 1711 N N . LEU A 1 215 ? -15.077 5.131 13.314 1.00 79.81 215 LEU A N 1
ATOM 1712 C CA . LEU A 1 215 ? -14.668 5.916 14.482 1.00 79.81 215 LEU A CA 1
ATOM 1713 C C . LEU A 1 215 ? -15.120 5.283 15.804 1.00 79.81 215 LEU A C 1
ATOM 1715 O O . LEU A 1 215 ? -14.354 5.282 16.771 1.00 79.81 215 LEU A O 1
ATOM 1719 N N . ILE A 1 216 ? -16.335 4.728 15.846 1.00 82.88 216 ILE A N 1
ATOM 1720 C CA . ILE A 1 216 ? -16.843 3.983 17.008 1.00 82.88 216 ILE A CA 1
ATOM 1721 C C . ILE A 1 216 ? -15.957 2.765 17.273 1.00 82.88 216 ILE A C 1
ATOM 1723 O O . ILE A 1 216 ? -15.512 2.554 18.403 1.00 82.88 216 ILE A O 1
ATOM 1727 N N . ASN A 1 217 ? -15.648 2.008 16.224 1.00 76.38 217 ASN A N 1
ATOM 1728 C CA . ASN A 1 217 ? -14.835 0.808 16.323 1.00 76.38 217 ASN A CA 1
ATOM 1729 C C . ASN A 1 217 ? -13.385 1.103 16.726 1.00 76.38 217 ASN A C 1
ATOM 1731 O O . ASN A 1 217 ? -12.855 0.428 17.601 1.00 76.38 217 ASN A O 1
ATOM 1735 N N . ILE A 1 218 ? -12.760 2.146 16.171 1.00 74.75 218 ILE A N 1
ATOM 1736 C CA . ILE A 1 218 ? -11.431 2.606 16.601 1.00 74.75 218 ILE A CA 1
ATOM 1737 C C . ILE A 1 218 ? -11.461 2.980 18.088 1.00 74.75 218 ILE A C 1
ATOM 1739 O O . ILE A 1 218 ? -10.544 2.638 18.830 1.00 74.75 218 ILE A O 1
ATOM 1743 N N . GLY A 1 219 ? -12.526 3.645 18.549 1.00 79.50 219 GLY A N 1
ATOM 1744 C CA . GLY A 1 219 ? -12.719 3.947 19.968 1.00 79.50 219 GLY A CA 1
ATOM 1745 C C . GLY A 1 219 ? -12.800 2.690 20.838 1.00 79.50 219 GLY A C 1
ATOM 1746 O O . GLY A 1 219 ? -12.172 2.637 21.894 1.00 79.50 219 GLY A O 1
ATOM 1747 N N . PHE A 1 220 ? -13.527 1.669 20.380 1.00 78.94 220 PHE A N 1
ATOM 1748 C CA . PHE A 1 220 ? -13.615 0.375 21.055 1.00 78.94 220 PHE A CA 1
ATOM 1749 C C . PHE A 1 220 ? -12.255 -0.332 21.114 1.00 78.94 220 PHE A C 1
ATOM 1751 O O . PHE A 1 220 ? -11.807 -0.696 22.200 1.00 78.94 220 PHE A O 1
ATOM 1758 N N . LEU A 1 221 ? -11.558 -0.447 19.980 1.00 71.88 221 LEU A N 1
ATOM 1759 C CA . LEU A 1 221 ? -10.238 -1.076 19.902 1.00 71.88 221 LEU A CA 1
ATOM 1760 C C . LEU A 1 221 ? -9.222 -0.338 20.778 1.00 71.88 221 LEU A C 1
ATOM 1762 O O . LEU A 1 221 ? -8.496 -0.973 21.537 1.00 71.88 221 LEU A O 1
ATOM 1766 N N . ASN A 1 222 ? -9.224 0.994 20.776 1.00 76.00 222 ASN A N 1
ATOM 1767 C CA . ASN A 1 222 ? -8.346 1.777 21.641 1.00 76.00 222 ASN A CA 1
ATOM 1768 C C . ASN A 1 222 ? -8.570 1.485 23.138 1.00 76.00 222 ASN A C 1
ATOM 1770 O O . ASN A 1 222 ? -7.614 1.465 23.911 1.00 76.00 222 ASN A O 1
ATOM 1774 N N . ASN A 1 223 ? -9.811 1.208 23.548 1.00 77.06 223 ASN A N 1
ATOM 1775 C CA . ASN A 1 223 ? -10.113 0.799 24.920 1.00 77.06 223 ASN A CA 1
ATOM 1776 C C . ASN A 1 223 ? -9.648 -0.640 25.200 1.00 77.06 223 ASN A C 1
ATOM 1778 O O . ASN A 1 223 ? -9.061 -0.893 26.253 1.00 77.06 223 ASN A O 1
ATOM 1782 N N . CYS A 1 224 ? -9.849 -1.566 24.257 1.00 70.31 224 CYS A N 1
ATOM 1783 C CA . CYS A 1 224 ? -9.409 -2.960 24.372 1.00 70.31 224 CYS A CA 1
ATOM 1784 C C . CYS A 1 224 ? -7.882 -3.091 24.461 1.00 70.31 224 CYS A C 1
ATOM 1786 O O . CYS A 1 224 ? -7.374 -3.841 25.289 1.00 70.31 224 CYS A O 1
ATOM 1788 N N . TYR A 1 225 ? -7.147 -2.335 23.646 1.00 67.94 225 TYR A N 1
ATOM 1789 C CA . TYR A 1 225 ? -5.682 -2.353 23.613 1.00 67.94 225 TYR A CA 1
ATOM 1790 C C . TYR A 1 225 ? -5.032 -1.398 24.625 1.00 67.94 225 TYR A C 1
ATOM 1792 O O . TYR A 1 225 ? -3.813 -1.217 24.609 1.00 67.94 225 TYR A O 1
ATOM 1800 N N . SER A 1 226 ? -5.814 -0.799 25.527 1.00 70.75 226 SER A N 1
ATOM 1801 C CA . SER A 1 226 ? -5.257 -0.053 26.651 1.00 70.75 226 SER A CA 1
ATOM 1802 C C . SER A 1 226 ? -4.527 -1.001 27.621 1.00 70.75 226 SER A C 1
ATOM 1804 O O . SER A 1 226 ? -4.914 -2.167 27.759 1.00 70.75 226 SER A O 1
ATOM 1806 N N . PRO A 1 227 ? -3.503 -0.525 28.357 1.00 68.81 227 PRO A N 1
ATOM 1807 C CA . PRO A 1 227 ? -2.829 -1.325 29.386 1.00 68.81 227 PRO A CA 1
ATOM 1808 C C . PRO A 1 227 ? -3.776 -1.909 30.451 1.00 68.81 227 PRO A C 1
ATOM 1810 O O . PRO A 1 227 ? -3.422 -2.864 31.142 1.00 68.81 227 PRO A O 1
ATOM 1813 N N . GLU A 1 228 ? -4.958 -1.313 30.610 1.00 71.06 228 GLU A N 1
ATOM 1814 C CA . GLU A 1 228 ? -6.010 -1.729 31.537 1.00 71.06 228 GLU A CA 1
ATOM 1815 C C . GLU A 1 228 ? -6.915 -2.798 30.912 1.00 71.06 228 GLU A C 1
ATOM 1817 O O . GLU A 1 228 ? -7.102 -3.847 31.522 1.00 71.06 228 GLU A O 1
ATOM 1822 N N . GLY A 1 229 ? -7.376 -2.599 29.671 1.00 64.25 229 GLY A N 1
ATOM 1823 C CA . GLY A 1 229 ? -8.198 -3.571 28.936 1.00 64.25 229 GLY A CA 1
ATOM 1824 C C . GLY A 1 229 ? -7.492 -4.909 28.694 1.00 64.25 229 GLY A C 1
ATOM 1825 O O . GLY A 1 229 ? -8.129 -5.961 28.691 1.00 64.25 229 GLY A O 1
ATOM 1826 N N . PHE A 1 230 ? -6.161 -4.895 28.592 1.00 58.41 230 PHE A N 1
ATOM 1827 C CA . PHE A 1 230 ? -5.368 -6.113 28.422 1.00 58.41 230 PHE A CA 1
ATOM 1828 C C . PHE A 1 230 ? -5.292 -6.993 29.676 1.00 58.41 230 PHE A C 1
ATOM 1830 O O . PHE A 1 230 ? -5.048 -8.191 29.569 1.00 58.41 230 PHE A O 1
ATOM 1837 N N . LYS A 1 231 ? -5.494 -6.430 30.875 1.00 64.38 231 LYS A N 1
ATOM 1838 C CA . LYS A 1 231 ? -5.507 -7.225 32.116 1.00 64.38 231 LYS A CA 1
ATOM 1839 C C . LYS A 1 231 ? -6.757 -8.097 32.228 1.00 64.38 231 LYS A C 1
ATOM 1841 O O . LYS A 1 231 ? -6.695 -9.137 32.879 1.00 64.38 231 LYS A O 1
ATOM 1846 N N . ASP A 1 232 ? -7.841 -7.682 31.578 1.00 58.19 232 ASP A N 1
ATOM 1847 C CA . ASP A 1 232 ? -9.124 -8.387 31.572 1.00 58.19 232 ASP A CA 1
ATOM 1848 C C . ASP A 1 232 ? -9.241 -9.399 30.419 1.00 58.19 232 ASP A C 1
ATOM 1850 O O . ASP A 1 232 ? -10.049 -10.327 30.485 1.00 58.19 232 ASP A O 1
ATOM 1854 N N . MET A 1 233 ? -8.404 -9.280 29.383 1.00 54.78 233 MET A N 1
ATOM 1855 C CA . MET A 1 233 ? -8.297 -10.269 28.310 1.00 54.78 233 MET A CA 1
ATOM 1856 C C . MET A 1 233 ? -7.355 -11.400 28.741 1.00 54.78 233 MET A C 1
ATOM 1858 O O . MET A 1 233 ? -6.135 -11.297 28.644 1.00 54.78 233 MET A O 1
ATOM 1862 N N . GLY A 1 234 ? -7.925 -12.479 29.284 1.00 49.59 234 GLY A N 1
ATOM 1863 C CA . GLY A 1 234 ? -7.185 -13.670 29.717 1.00 49.59 234 GLY A CA 1
ATOM 1864 C C . GLY A 1 234 ? -6.246 -14.250 28.643 1.00 49.59 234 GLY A C 1
ATOM 1865 O O . GLY A 1 234 ? -6.397 -13.995 27.451 1.00 49.59 234 GLY A O 1
ATOM 1866 N N . LYS A 1 235 ? -5.272 -15.062 29.080 1.00 51.44 235 LYS A N 1
ATOM 1867 C CA . LYS A 1 235 ? -4.146 -15.588 28.274 1.00 51.44 235 LYS A CA 1
ATOM 1868 C C . LYS A 1 235 ? -4.513 -16.418 27.030 1.00 51.44 235 LYS A C 1
ATOM 1870 O O . LYS A 1 235 ? -3.617 -16.688 26.239 1.00 51.44 235 LYS A O 1
ATOM 1875 N N . ASP A 1 236 ? -5.781 -16.763 26.840 1.00 44.38 236 ASP A N 1
ATOM 1876 C CA . ASP A 1 236 ? -6.264 -17.627 25.758 1.00 44.38 236 ASP A CA 1
ATOM 1877 C C . ASP A 1 236 ? -7.234 -16.869 24.839 1.00 44.38 236 ASP A C 1
ATOM 1879 O O . ASP A 1 236 ? -8.367 -17.291 24.612 1.00 44.38 236 ASP A O 1
ATOM 1883 N N . THR A 1 237 ? -6.833 -15.695 24.350 1.00 48.56 237 THR A N 1
ATOM 1884 C CA . THR A 1 237 ? -7.631 -14.967 23.358 1.00 48.56 237 THR A CA 1
ATOM 1885 C C . THR A 1 237 ? -7.272 -15.461 21.963 1.00 48.56 237 THR A C 1
ATOM 1887 O O . THR A 1 237 ? -6.274 -15.061 21.369 1.00 48.56 237 THR A O 1
ATOM 1890 N N . GLU A 1 238 ? -8.096 -16.378 21.455 1.00 50.69 238 GLU A N 1
ATOM 1891 C CA . GLU A 1 238 ? -8.170 -16.672 20.026 1.00 50.69 238 GLU A CA 1
ATOM 1892 C C . GLU A 1 238 ? -8.316 -15.354 19.251 1.00 50.69 238 GLU A C 1
ATOM 1894 O O . GLU A 1 238 ? -9.059 -14.457 19.661 1.00 50.69 238 GLU A O 1
ATOM 1899 N N . HIS A 1 239 ? -7.569 -15.232 18.152 1.00 51.06 239 HIS A N 1
ATOM 1900 C CA . HIS A 1 239 ? -7.599 -14.082 17.253 1.00 51.06 239 HIS A CA 1
ATOM 1901 C C . HIS A 1 239 ? -9.055 -13.739 16.913 1.00 51.06 239 HIS A C 1
ATOM 1903 O O . HIS A 1 239 ? -9.766 -14.535 16.297 1.00 51.06 239 HIS A O 1
ATOM 1909 N N . ASN A 1 240 ? -9.531 -12.578 17.364 1.00 58.03 240 ASN A N 1
ATOM 1910 C CA . ASN A 1 240 ? -10.928 -12.211 17.188 1.00 58.03 240 ASN A CA 1
ATOM 1911 C C . ASN A 1 240 ? -11.139 -11.700 15.759 1.00 58.03 240 ASN A C 1
ATOM 1913 O O . ASN A 1 240 ? -10.946 -10.520 15.489 1.00 58.03 240 ASN A O 1
ATOM 1917 N N . THR A 1 241 ? -11.564 -12.596 14.871 1.00 55.81 241 THR A N 1
ATOM 1918 C CA . THR A 1 241 ? -11.881 -12.334 13.453 1.00 55.81 241 THR A CA 1
ATOM 1919 C C . THR A 1 241 ? -12.785 -11.114 13.230 1.00 55.81 241 THR A C 1
ATOM 1921 O O . THR A 1 241 ? -12.649 -10.420 12.229 1.00 55.81 241 THR A O 1
ATOM 1924 N N . SER A 1 242 ? -13.645 -10.764 14.197 1.00 60.00 242 SER A N 1
ATOM 1925 C CA . SER A 1 242 ? -14.471 -9.549 14.110 1.00 60.00 242 SER A CA 1
ATOM 1926 C C . SER A 1 242 ? -13.670 -8.239 14.125 1.00 60.00 242 SER A C 1
ATOM 1928 O O . SER A 1 242 ? -14.150 -7.225 13.624 1.00 60.00 242 SER A O 1
ATOM 1930 N N . GLN A 1 243 ? -12.460 -8.229 14.693 1.00 58.91 243 GLN A N 1
ATOM 1931 C CA . GLN A 1 243 ? -11.588 -7.051 14.702 1.00 58.91 243 GLN A CA 1
ATOM 1932 C C . GLN A 1 243 ? -10.927 -6.843 13.335 1.00 58.91 243 GLN A C 1
ATOM 1934 O O . GLN A 1 243 ? -10.772 -5.695 12.915 1.00 58.91 243 GLN A O 1
ATOM 1939 N N . ASP A 1 244 ? -10.622 -7.930 12.626 1.00 56.50 244 ASP A N 1
ATOM 1940 C CA . ASP A 1 244 ? -10.058 -7.894 11.275 1.00 56.50 244 ASP A CA 1
ATOM 1941 C C . ASP A 1 244 ? -11.093 -7.388 10.272 1.00 56.50 244 ASP A C 1
ATOM 1943 O O . ASP A 1 244 ? -10.793 -6.488 9.489 1.00 56.50 244 ASP A O 1
ATOM 1947 N N . ASP A 1 245 ? -12.342 -7.854 10.380 1.00 63.56 245 ASP A N 1
ATOM 1948 C CA . ASP A 1 245 ? -13.469 -7.361 9.576 1.00 63.56 245 ASP A CA 1
ATOM 1949 C C . ASP A 1 245 ? -13.680 -5.850 9.755 1.00 63.56 245 ASP A C 1
ATOM 1951 O O . ASP A 1 245 ? -13.929 -5.114 8.802 1.00 63.56 245 ASP A O 1
ATOM 1955 N N . ILE A 1 246 ? -13.543 -5.360 10.989 1.00 61.91 246 ILE A N 1
ATOM 1956 C CA . ILE A 1 246 ? -13.636 -3.936 11.319 1.00 61.91 246 ILE A CA 1
AT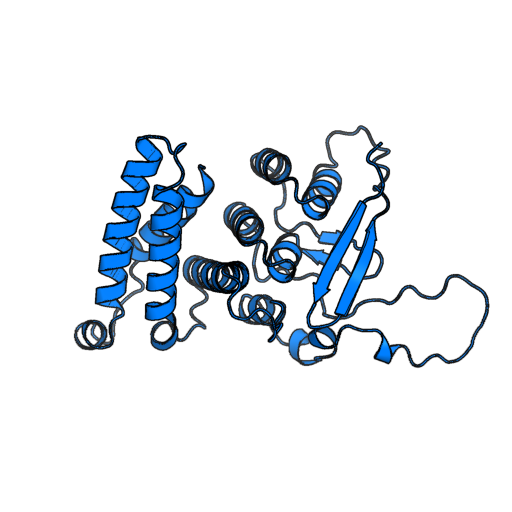OM 1957 C C . ILE A 1 246 ? -12.483 -3.147 10.697 1.00 61.91 246 ILE A C 1
ATOM 1959 O O . ILE A 1 246 ? -12.702 -2.060 10.161 1.00 61.91 246 ILE A O 1
ATOM 1963 N N . LEU A 1 247 ? -11.257 -3.663 10.792 1.00 57.44 247 LEU A N 1
ATOM 1964 C CA . LEU A 1 247 ? -10.076 -3.034 10.209 1.00 57.44 247 LEU A CA 1
ATOM 1965 C C . LEU A 1 247 ? -10.219 -2.942 8.686 1.00 57.44 247 LEU A C 1
ATOM 1967 O O . LEU A 1 247 ? -9.938 -1.901 8.092 1.00 57.44 247 LEU A O 1
ATOM 1971 N N . PHE A 1 248 ? -10.722 -4.015 8.079 1.00 63.59 248 PHE A N 1
ATOM 1972 C CA . PHE A 1 248 ? -10.980 -4.119 6.653 1.00 63.59 248 PHE A CA 1
ATOM 1973 C C . PHE A 1 248 ? -12.092 -3.163 6.208 1.00 63.59 248 PHE A C 1
ATOM 1975 O O . PHE A 1 248 ? -11.914 -2.456 5.221 1.00 63.59 248 PHE A O 1
ATOM 1982 N N . ASP A 1 249 ? -13.186 -3.053 6.971 1.00 65.88 249 ASP A N 1
ATOM 1983 C CA . ASP A 1 249 ? -14.247 -2.058 6.760 1.00 65.88 249 ASP A CA 1
ATOM 1984 C C . ASP A 1 249 ? -13.670 -0.631 6.778 1.00 65.88 249 ASP A C 1
ATOM 1986 O O . ASP A 1 249 ? -13.980 0.177 5.899 1.00 65.88 249 ASP A O 1
ATOM 1990 N N . ILE A 1 250 ? -12.800 -0.317 7.747 1.00 63.81 250 ILE A N 1
ATOM 1991 C CA . ILE A 1 250 ? -12.157 1.001 7.871 1.00 63.81 250 ILE A CA 1
ATOM 1992 C C . ILE A 1 250 ? -11.288 1.302 6.654 1.00 63.81 250 ILE A C 1
ATOM 1994 O O . ILE A 1 250 ? -11.415 2.362 6.035 1.00 63.81 250 ILE A O 1
ATOM 1998 N N . VAL A 1 251 ? -10.425 0.360 6.292 1.00 63.50 251 VAL A N 1
ATOM 1999 C CA . VAL A 1 251 ? -9.534 0.481 5.142 1.00 63.50 251 VAL A CA 1
ATOM 2000 C C . VAL A 1 251 ? -10.340 0.608 3.841 1.00 63.50 251 VAL A C 1
ATOM 2002 O O . VAL A 1 251 ? -10.089 1.519 3.054 1.00 63.50 251 VAL A O 1
ATOM 2005 N N . ALA A 1 252 ? -11.372 -0.215 3.647 1.00 63.25 252 ALA A N 1
ATOM 2006 C CA . ALA A 1 252 ? -12.259 -0.154 2.488 1.00 63.25 252 ALA A CA 1
ATOM 2007 C C . ALA A 1 252 ? -12.992 1.195 2.381 1.00 63.25 252 ALA A C 1
ATOM 2009 O O . ALA A 1 252 ? -13.174 1.719 1.280 1.00 63.25 252 ALA A O 1
ATOM 2010 N N . CYS A 1 253 ? -13.376 1.801 3.508 1.00 63.03 253 CYS A N 1
ATOM 2011 C CA . CYS A 1 253 ? -14.008 3.122 3.526 1.00 63.03 253 CYS A CA 1
ATOM 2012 C C . CYS A 1 253 ? -13.084 4.243 3.079 1.00 63.03 253 CYS A C 1
ATOM 2014 O O . CYS A 1 253 ? -13.536 5.157 2.387 1.00 63.03 253 CYS A O 1
ATOM 2016 N N . PHE A 1 254 ? -11.805 4.171 3.447 1.00 58.78 254 PHE A N 1
ATOM 2017 C CA . PHE A 1 254 ? -10.813 5.146 3.006 1.00 58.78 254 PHE A CA 1
ATOM 2018 C C . PHE A 1 254 ? -10.556 5.107 1.498 1.00 58.78 254 PHE A C 1
ATOM 2020 O O . PHE A 1 254 ? -10.083 6.094 0.945 1.00 58.78 254 PHE A O 1
ATOM 2027 N N . LEU A 1 255 ? -10.880 3.998 0.831 1.00 55.41 255 LEU A N 1
ATOM 2028 C CA . LEU A 1 255 ? -10.519 3.759 -0.570 1.00 55.41 255 LEU A CA 1
ATOM 2029 C C . LEU A 1 255 ? -11.672 3.911 -1.555 1.00 55.41 255 LEU A C 1
ATOM 2031 O O . LEU A 1 255 ? -11.434 4.044 -2.754 1.00 55.41 255 LEU A O 1
ATOM 2035 N N . ARG A 1 256 ? -12.916 3.895 -1.063 1.00 60.25 256 ARG A N 1
ATOM 2036 C CA . ARG A 1 256 ? -14.112 4.196 -1.868 1.00 60.25 256 ARG A CA 1
ATOM 2037 C C . ARG A 1 256 ? -14.270 5.689 -2.187 1.00 60.25 256 ARG A C 1
ATOM 2039 O O . ARG A 1 256 ? -15.177 6.031 -2.942 1.00 60.25 256 ARG A O 1
ATOM 2046 N N . GLN A 1 257 ? -13.436 6.550 -1.605 1.00 53.97 257 GLN A N 1
ATOM 2047 C CA . GLN A 1 257 ? -13.393 7.994 -1.858 1.00 53.97 257 GLN A CA 1
ATOM 2048 C C . GLN A 1 257 ? -12.324 8.326 -2.897 1.00 53.97 257 GLN A C 1
ATOM 2050 O O . GLN A 1 257 ? -12.624 9.132 -3.801 1.00 53.97 257 GLN A O 1
#

Secondary structure (DSSP, 8-state):
-PPPEEEEEEETTEEEEEEEPPP-----STT-HHHHHHHHHHTT-HHHHHHHHTSTT--TT-EEE-SS-EEEHHHHHHHTT-HHHHHHHHHTT--TT-----S--------SS------GGGGS-HHHH-GGGGG--HHHHHHHTS---TT-TT-HHHHHHHHHHHHHHHHTT-TTS-HHHHHHHHHHHHHHHHHHHHHSTT--HHHHHHHHHHHHHHHHHHHHTSTTHHHHS-S-----HHHHHHHHHHHHHHH--

Radius of gyration: 20.5 Å; chains: 1; bounding box: 63×36×62 Å

Organism: NCBI:txid49252

pLDDT: mean 72.14, std 14.96, range [42.5, 95.81]

Sequence (257 aa):
MLAPYDLNITIGNSYHRFSMEPLETNNADDDNFNEDLASYVQCRQYSMIRDILSKSNVDPNIEINFGYMYMTALEFAVITCNWKMALLFFIHGADPHVMCCNGSMRLSEPQSGDQTNINNENNVHPSFRNNRIKHLIGFERLRSIVPHDSAVSEDYTFTMIHACLWLMEIAHGDTSVCAHRDAPNIWKIMKEIALDVKKTTDISHESAALLDKCLINIGFLNNCYSPEGFKDMGKDTEHNTSQDDILFDIVACFLRQ